Protein AF-0000000075467820 (afdb_homodimer)

Structure (mmCIF, N/CA/C/O backbone):
data_AF-0000000075467820-model_v1
#
loop_
_entity.id
_entity.type
_entity.pdbx_description
1 polymer 'Uncharacterized protein'
#
loop_
_atom_site.group_PDB
_atom_site.id
_atom_site.type_symbol
_atom_site.label_atom_id
_atom_site.label_alt_id
_atom_site.label_comp_id
_atom_site.label_asym_id
_atom_site.label_entity_id
_atom_site.label_seq_id
_atom_site.pdbx_PDB_ins_code
_atom_site.Cartn_x
_atom_site.Cartn_y
_atom_site.Cartn_z
_atom_site.occupancy
_atom_site.B_iso_or_equiv
_atom_site.auth_seq_id
_atom_site.auth_comp_id
_atom_site.auth_asym_id
_atom_site.auth_atom_id
_atom_site.pdbx_PDB_model_num
ATOM 1 N N . MET A 1 1 ? -10.32 -5.113 -16.578 1 81.62 1 MET A N 1
ATOM 2 C CA . MET A 1 1 ? -9.875 -5.375 -15.211 1 81.62 1 MET A CA 1
ATOM 3 C C . MET A 1 1 ? -8.484 -4.809 -14.977 1 81.62 1 MET A C 1
ATOM 5 O O . MET A 1 1 ? -8.203 -4.262 -13.906 1 81.62 1 MET A O 1
ATOM 9 N N . THR A 1 2 ? -7.703 -4.738 -16.062 1 84.69 2 THR A N 1
ATOM 10 C CA . THR A 1 2 ? -6.34 -4.238 -15.891 1 84.69 2 THR A CA 1
ATOM 11 C C . THR A 1 2 ? -6.348 -2.75 -15.562 1 84.69 2 THR A C 1
ATOM 13 O O . THR A 1 2 ? -5.633 -2.305 -14.656 1 84.69 2 THR A O 1
ATOM 16 N N . SER A 1 3 ? -7.199 -2.049 -16.234 1 86.94 3 SER A N 1
ATOM 17 C CA . SER A 1 3 ? -7.281 -0.616 -15.969 1 86.94 3 SER A CA 1
ATOM 18 C C . SER A 1 3 ? -7.777 -0.347 -14.547 1 86.94 3 SER A C 1
ATOM 20 O O . SER A 1 3 ? -7.285 0.558 -13.875 1 86.94 3 SER A O 1
ATOM 22 N N . ALA A 1 4 ? -8.695 -1.122 -14.109 1 90.12 4 ALA A N 1
ATOM 23 C CA . ALA A 1 4 ? -9.227 -1.001 -12.75 1 90.12 4 ALA A CA 1
ATOM 24 C C . ALA A 1 4 ? -8.141 -1.279 -11.711 1 90.12 4 ALA A C 1
ATOM 26 O O . ALA A 1 4 ? -8.047 -0.578 -10.703 1 90.12 4 ALA A O 1
ATOM 27 N N . PHE A 1 5 ? -7.363 -2.189 -12.047 1 92.94 5 PHE A N 1
ATOM 28 C CA . PHE A 1 5 ? -6.316 -2.559 -11.109 1 92.94 5 PHE A CA 1
ATOM 29 C C . PHE A 1 5 ? -5.234 -1.487 -11.055 1 92.94 5 PHE A C 1
ATOM 31 O O . PHE A 1 5 ? -4.66 -1.229 -9.992 1 92.94 5 PHE A O 1
ATOM 38 N N . VAL A 1 6 ? -4.988 -0.879 -12.156 1 92.69 6 VAL A N 1
ATOM 39 C CA . VAL A 1 6 ? -4 0.194 -12.188 1 92.69 6 VAL A CA 1
ATOM 40 C C . VAL A 1 6 ? -4.469 1.351 -11.305 1 92.69 6 VAL A C 1
ATOM 42 O O . VAL A 1 6 ? -3.684 1.915 -10.539 1 92.69 6 VAL A O 1
ATOM 45 N N . THR A 1 7 ? -5.68 1.666 -11.391 1 94 7 THR A N 1
ATOM 46 C CA . THR A 1 7 ? -6.227 2.73 -10.555 1 94 7 THR A CA 1
ATOM 47 C C . THR A 1 7 ? -6.215 2.322 -9.086 1 94 7 THR A C 1
ATOM 49 O O . THR A 1 7 ? -5.953 3.15 -8.211 1 94 7 THR A O 1
ATOM 52 N N . PHE A 1 8 ? -6.488 1.07 -8.875 1 96.31 8 PHE A N 1
ATOM 53 C CA . PHE A 1 8 ? -6.402 0.507 -7.531 1 96.31 8 PHE A CA 1
ATOM 54 C C . PHE A 1 8 ? -5 0.68 -6.957 1 96.31 8 PHE A C 1
ATOM 56 O O . PHE A 1 8 ? -4.836 1.173 -5.84 1 96.31 8 PHE A O 1
ATOM 63 N N . GLN A 1 9 ? -4.043 0.358 -7.746 1 96.31 9 GLN A N 1
ATOM 64 C CA . GLN A 1 9 ? -2.656 0.43 -7.301 1 96.31 9 GLN A CA 1
ATOM 65 C C . GLN A 1 9 ? -2.254 1.869 -6.988 1 96.31 9 GLN A C 1
ATOM 67 O O . GLN A 1 9 ? -1.544 2.123 -6.012 1 96.31 9 GLN A O 1
ATOM 72 N N . LYS A 1 10 ? -2.66 2.748 -7.801 1 96.44 10 LYS A N 1
ATOM 73 C CA . LYS A 1 10 ? -2.326 4.156 -7.605 1 96.44 10 LYS A CA 1
ATOM 74 C C . LYS A 1 10 ? -2.838 4.66 -6.262 1 96.44 10 LYS A C 1
ATOM 76 O O . LYS A 1 10 ? -2.135 5.387 -5.555 1 96.44 10 LYS A O 1
ATOM 81 N N . LEU A 1 11 ? -4.008 4.234 -5.91 1 98.12 11 LEU A N 1
ATOM 82 C CA . LEU A 1 11 ? -4.625 4.684 -4.664 1 98.12 11 LEU A CA 1
ATOM 83 C C . LEU A 1 11 ? -3.982 4 -3.463 1 98.12 11 LEU A C 1
ATOM 85 O O . LEU A 1 11 ? -3.611 4.664 -2.49 1 98.12 11 LEU A O 1
ATOM 89 N N . PHE A 1 12 ? -3.793 2.736 -3.557 1 97.5 12 PHE A N 1
ATOM 90 C CA . PHE A 1 12 ? -3.428 1.937 -2.393 1 97.5 12 PHE A CA 1
ATOM 91 C C . PHE A 1 12 ? -1.929 2.012 -2.133 1 97.5 12 PHE A C 1
ATOM 93 O O . PHE A 1 12 ? -1.47 1.707 -1.029 1 97.5 12 PHE A O 1
ATOM 100 N N . ASN A 1 13 ? -1.175 2.377 -3.148 1 96.88 13 ASN A N 1
ATOM 101 C CA . ASN A 1 13 ? 0.266 2.525 -2.969 1 96.88 13 ASN A CA 1
ATOM 102 C C . ASN A 1 13 ? 0.675 3.994 -2.902 1 96.88 13 ASN A C 1
ATOM 104 O O . ASN A 1 13 ? 1.855 4.32 -3.031 1 96.88 13 ASN A O 1
ATOM 108 N N . ALA A 1 14 ? -0.218 4.855 -2.74 1 97.44 14 ALA A N 1
ATOM 109 C CA . ALA A 1 14 ? 0.049 6.293 -2.766 1 97.44 14 ALA A CA 1
ATOM 110 C C . ALA A 1 14 ? 0.977 6.699 -1.625 1 97.44 14 ALA A C 1
ATOM 112 O O . ALA A 1 14 ? 0.866 6.18 -0.512 1 97.44 14 ALA A O 1
ATOM 113 N N . GLN A 1 15 ? 1.838 7.617 -1.907 1 96.81 15 GLN A N 1
ATOM 114 C CA . GLN A 1 15 ? 2.707 8.289 -0.947 1 96.81 15 GLN A CA 1
ATOM 115 C C . GLN A 1 15 ? 2.707 9.797 -1.168 1 96.81 15 GLN A C 1
ATOM 117 O O . GLN A 1 15 ? 2.996 10.266 -2.27 1 96.81 15 GLN A O 1
ATOM 122 N N . LEU A 1 16 ? 2.486 10.453 -0.124 1 97.44 16 LEU A N 1
ATOM 123 C CA . LEU A 1 16 ? 2.461 11.906 -0.24 1 97.44 16 LEU A CA 1
ATOM 124 C C . LEU A 1 16 ? 3.857 12.492 -0.062 1 97.44 16 LEU A C 1
ATOM 126 O O . LEU A 1 16 ? 4.688 11.922 0.649 1 97.44 16 LEU A O 1
ATOM 130 N N .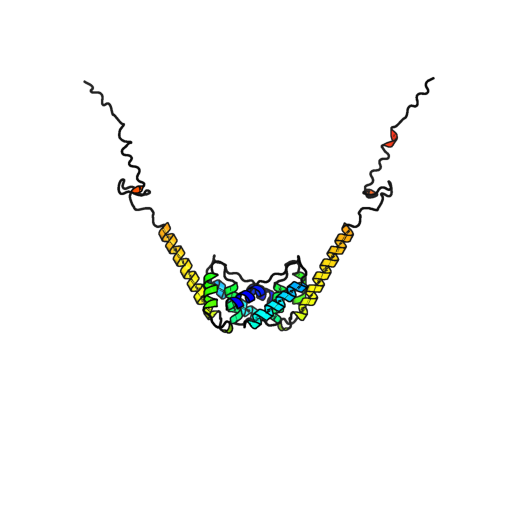 SER A 1 17 ? 4.012 13.609 -0.719 1 95.5 17 SER A N 1
ATOM 131 C CA . SER A 1 17 ? 5.305 14.281 -0.676 1 95.5 17 SER A CA 1
ATOM 132 C C . SER A 1 17 ? 5.246 15.547 0.175 1 95.5 17 SER A C 1
ATOM 134 O O . SER A 1 17 ? 4.262 16.281 0.128 1 95.5 17 SER A O 1
ATOM 136 N N . ASP A 1 18 ? 6.359 15.766 0.867 1 90.69 18 ASP A N 1
ATOM 137 C CA . ASP A 1 18 ? 6.473 16.984 1.673 1 90.69 18 ASP A CA 1
ATOM 138 C C . ASP A 1 18 ? 6.879 18.172 0.813 1 90.69 18 ASP A C 1
ATOM 140 O O . ASP A 1 18 ? 6.836 19.312 1.271 1 90.69 18 ASP A O 1
ATOM 144 N N . SER A 1 19 ? 7.32 17.875 -0.36 1 90.5 19 SER A N 1
ATOM 145 C CA . SER A 1 19 ? 7.891 18.906 -1.219 1 90.5 19 SER A CA 1
ATOM 146 C C . SER A 1 19 ? 6.797 19.75 -1.874 1 90.5 19 SER A C 1
ATOM 148 O O . SER A 1 19 ? 7.078 20.797 -2.455 1 90.5 19 SER A O 1
ATOM 150 N N . SER A 1 20 ? 5.613 19.312 -1.8 1 93 20 SER A N 1
ATOM 151 C CA . SER A 1 20 ? 4.48 20.031 -2.367 1 93 20 SER A CA 1
ATOM 152 C C . SER A 1 20 ? 3.324 20.109 -1.376 1 93 20 SER A C 1
ATOM 154 O O . SER A 1 20 ? 3.318 19.406 -0.362 1 93 20 SER A O 1
ATOM 156 N N . ALA A 1 21 ? 2.414 21.062 -1.67 1 95.5 21 ALA A N 1
ATOM 157 C CA . ALA A 1 21 ? 1.267 21.25 -0.786 1 95.5 21 ALA A CA 1
ATOM 158 C C . ALA A 1 21 ? 0.459 19.953 -0.655 1 95.5 21 ALA A C 1
ATOM 160 O O . ALA A 1 21 ? 0.229 19.25 -1.646 1 95.5 21 ALA A O 1
ATOM 161 N N . LEU A 1 22 ? -0.032 19.656 0.52 1 97.06 22 LEU A N 1
ATOM 162 C CA . LEU A 1 22 ? -0.735 18.422 0.79 1 97.06 22 LEU A CA 1
ATOM 163 C C . LEU A 1 22 ? -2.188 18.5 0.332 1 97.06 22 LEU A C 1
ATOM 165 O O . LEU A 1 22 ? -2.787 17.484 -0.031 1 97.06 22 LEU A O 1
ATOM 169 N N . GLY A 1 23 ? -2.744 19.656 0.318 1 96.62 23 GLY A N 1
ATOM 170 C CA . GLY A 1 23 ? -4.133 19.844 -0.077 1 96.62 23 GLY A CA 1
ATOM 171 C C . GLY A 1 23 ? -4.465 19.188 -1.408 1 96.62 23 GLY A C 1
ATOM 172 O O . GLY A 1 23 ? -5.285 18.266 -1.471 1 96.62 23 GLY A O 1
ATOM 173 N N . PRO A 1 24 ? -3.744 19.625 -2.475 1 97.75 24 PRO A N 1
ATOM 174 C CA . PRO A 1 24 ? -3.982 19.031 -3.793 1 97.75 24 PRO A CA 1
ATOM 175 C C . PRO A 1 24 ? -3.697 17.531 -3.828 1 97.75 24 PRO A C 1
ATOM 177 O O . PRO A 1 24 ? -4.371 16.797 -4.547 1 97.75 24 PRO A O 1
ATOM 180 N N . GLN A 1 25 ? -2.701 17.109 -3.107 1 98.19 25 GLN A N 1
ATOM 181 C CA . GLN A 1 25 ? -2.387 15.688 -3.074 1 98.19 25 GLN A CA 1
ATOM 182 C C . GLN A 1 25 ? -3.518 14.883 -2.432 1 98.19 25 GLN A C 1
ATOM 184 O O . GLN A 1 25 ? -3.861 13.797 -2.9 1 98.19 25 GLN A O 1
ATOM 189 N N . LEU A 1 26 ? -4.113 15.375 -1.399 1 98.38 26 LEU A N 1
ATOM 190 C CA . LEU A 1 26 ? -5.238 14.719 -0.739 1 98.38 26 LEU A CA 1
ATOM 191 C C . LEU A 1 26 ? -6.469 14.711 -1.64 1 98.38 26 LEU A C 1
ATOM 193 O O . LEU A 1 26 ? -7.215 13.734 -1.67 1 98.38 26 LEU A O 1
ATOM 197 N N . ASP A 1 27 ? -6.664 15.75 -2.375 1 98.06 27 ASP A N 1
ATOM 198 C CA . ASP A 1 27 ? -7.762 15.805 -3.334 1 98.06 27 ASP A CA 1
ATOM 199 C C . ASP A 1 27 ? -7.586 14.766 -4.438 1 98.06 27 ASP A C 1
ATOM 201 O O . ASP A 1 27 ? -8.562 14.164 -4.895 1 98.06 27 ASP A O 1
ATOM 205 N N . ALA A 1 28 ? -6.383 14.578 -4.855 1 97.94 28 ALA A N 1
ATOM 206 C CA . ALA A 1 28 ? -6.094 13.562 -5.863 1 97.94 28 ALA A CA 1
ATOM 207 C C . ALA A 1 28 ? -6.461 12.164 -5.359 1 97.94 28 ALA A C 1
ATOM 209 O O . ALA A 1 28 ? -6.98 11.344 -6.117 1 97.94 28 ALA A O 1
ATOM 210 N N . LEU A 1 29 ? -6.203 11.891 -4.086 1 98.31 29 LEU A N 1
ATOM 211 C CA . LEU A 1 29 ? -6.57 10.594 -3.512 1 98.31 29 LEU A CA 1
ATOM 212 C C . LEU A 1 29 ? -8.086 10.414 -3.518 1 98.31 29 LEU A C 1
ATOM 214 O O . LEU A 1 29 ? -8.578 9.312 -3.777 1 98.31 29 LEU A O 1
ATOM 218 N N . THR A 1 30 ? -8.797 11.453 -3.234 1 98.19 30 THR A N 1
ATOM 219 C CA . THR A 1 30 ? -10.25 11.398 -3.279 1 98.19 30 THR A CA 1
ATOM 220 C C . THR A 1 30 ? -10.742 11.086 -4.691 1 98.19 30 THR A C 1
ATOM 222 O O . THR A 1 30 ? -11.633 10.25 -4.871 1 98.19 30 THR A O 1
ATOM 225 N N . GLU A 1 31 ? -10.117 11.727 -5.625 1 98 31 GLU A N 1
ATOM 226 C CA . GLU A 1 31 ? -10.469 11.469 -7.02 1 98 31 GLU A CA 1
ATOM 227 C C . GLU A 1 31 ? -10.156 10.031 -7.41 1 98 31 GLU A C 1
ATOM 229 O O . GLU A 1 31 ? -10.961 9.375 -8.078 1 98 31 GLU A O 1
ATOM 234 N N . GLN A 1 32 ? -9.023 9.562 -7.043 1 97.75 32 GLN A N 1
ATOM 235 C CA . GLN A 1 32 ? -8.648 8.18 -7.328 1 97.75 32 GLN A CA 1
ATOM 236 C C . GLN A 1 32 ? -9.617 7.199 -6.684 1 97.75 32 GLN A C 1
ATOM 238 O O . GLN A 1 32 ? -9.961 6.176 -7.281 1 97.75 32 GLN A O 1
ATOM 243 N N . SER A 1 33 ? -9.961 7.5 -5.48 1 98.19 33 SER A N 1
ATOM 244 C CA . SER A 1 33 ? -10.938 6.656 -4.801 1 98.19 33 SER A CA 1
ATOM 245 C C . SER A 1 33 ? -12.242 6.578 -5.59 1 98.19 33 SER A C 1
ATOM 247 O O . SER A 1 33 ? -12.844 5.504 -5.695 1 98.19 33 SER A O 1
ATOM 249 N N . ASN A 1 34 ? -12.695 7.672 -6.102 1 97.88 34 ASN A N 1
ATOM 250 C CA . ASN A 1 34 ? -13.898 7.695 -6.93 1 97.88 34 ASN A CA 1
ATOM 251 C C . ASN A 1 34 ? -13.734 6.84 -8.18 1 97.88 34 ASN A C 1
ATOM 253 O O . ASN A 1 34 ? -14.664 6.137 -8.586 1 97.88 34 ASN A O 1
ATOM 257 N N . GLN A 1 35 ? -12.602 6.906 -8.789 1 97.12 35 GLN A N 1
ATOM 258 C CA . GLN A 1 35 ? -12.312 6.105 -9.977 1 97.12 35 GLN A CA 1
ATOM 259 C C . GLN A 1 35 ? -12.32 4.613 -9.648 1 97.12 35 GLN A C 1
ATOM 261 O O . GLN A 1 35 ? -12.852 3.807 -10.422 1 97.12 35 GLN A O 1
ATOM 266 N N . VAL A 1 36 ? -11.734 4.289 -8.586 1 96.94 36 VAL A N 1
ATOM 267 C CA . VAL A 1 36 ? -11.695 2.898 -8.148 1 96.94 36 VAL A CA 1
ATOM 268 C C . VAL A 1 36 ? -13.109 2.391 -7.891 1 96.94 36 VAL A C 1
ATOM 270 O O . VAL A 1 36 ? -13.469 1.288 -8.312 1 96.94 36 VAL A O 1
ATOM 273 N N . ASN A 1 37 ? -13.938 3.172 -7.227 1 96.75 37 ASN A N 1
ATOM 274 C CA . ASN A 1 37 ? -15.328 2.818 -6.984 1 96.75 37 ASN A CA 1
ATOM 275 C C . ASN A 1 37 ? -16.094 2.637 -8.289 1 96.75 37 ASN A C 1
ATOM 277 O O . ASN A 1 37 ? -16.875 1.69 -8.43 1 96.75 37 ASN A O 1
ATOM 281 N N . ALA A 1 38 ? -15.812 3.5 -9.18 1 95.31 38 ALA A N 1
ATOM 282 C CA . ALA A 1 38 ? -16.469 3.439 -10.484 1 95.31 38 ALA A CA 1
ATOM 283 C C . ALA A 1 38 ? -16.078 2.17 -11.234 1 95.31 38 ALA A C 1
ATOM 285 O O . ALA A 1 38 ? -16.859 1.672 -12.062 1 95.31 38 ALA A O 1
ATOM 286 N N . ALA A 1 39 ? -14.93 1.662 -10.945 1 92.5 39 ALA A N 1
ATOM 287 C CA . ALA A 1 39 ? -14.422 0.46 -11.602 1 92.5 39 ALA A CA 1
ATOM 288 C C . ALA A 1 39 ? -14.961 -0.8 -10.93 1 92.5 39 ALA A C 1
ATOM 290 O O . ALA A 1 39 ? -14.625 -1.917 -11.336 1 92.5 39 ALA A O 1
ATOM 291 N N . GLY A 1 40 ? -15.688 -0.601 -9.828 1 91.94 40 GLY A N 1
ATOM 292 C CA . GLY A 1 40 ? -16.359 -1.739 -9.219 1 91.94 40 GLY A CA 1
ATOM 293 C C . GLY A 1 40 ? -15.672 -2.219 -7.949 1 91.94 40 GLY A C 1
ATOM 294 O O . GLY A 1 40 ? -16.031 -3.266 -7.406 1 91.94 40 GLY A O 1
ATOM 295 N N . ILE A 1 41 ? -14.641 -1.519 -7.5 1 93.44 41 ILE A N 1
ATOM 296 C CA . ILE A 1 41 ? -13.961 -1.813 -6.242 1 93.44 41 ILE A CA 1
ATOM 297 C C . ILE A 1 41 ? -14.438 -0.852 -5.156 1 93.44 41 ILE A C 1
ATOM 299 O O . ILE A 1 41 ? -14.219 0.358 -5.25 1 93.44 41 ILE A O 1
ATOM 303 N N . GLU A 1 42 ? -15.008 -1.387 -4.188 1 93.5 42 GLU A N 1
ATOM 304 C CA . GLU A 1 42 ? -15.641 -0.523 -3.193 1 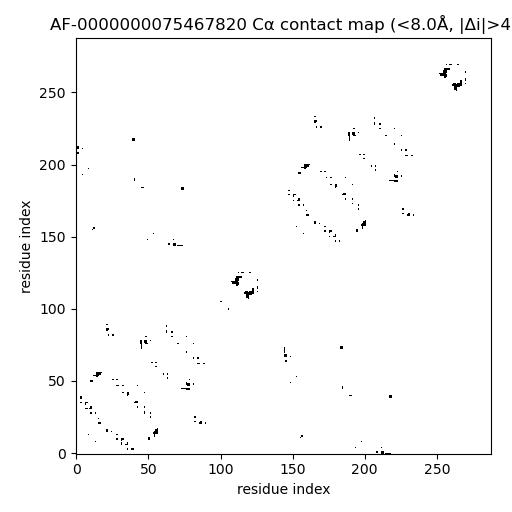93.5 42 GLU A CA 1
ATOM 305 C C . GLU A 1 42 ? -14.602 0.04 -2.221 1 93.5 42 GLU A C 1
ATOM 307 O O . GLU A 1 42 ? -13.938 -0.715 -1.507 1 93.5 42 GLU A O 1
ATOM 312 N N . VAL A 1 43 ? -14.5 1.295 -2.221 1 96.25 43 VAL A N 1
ATOM 313 C CA . VAL A 1 43 ? -13.711 2.029 -1.242 1 96.25 43 VAL A CA 1
ATOM 314 C C . VAL A 1 43 ? -14.625 2.902 -0.385 1 96.25 43 VAL A C 1
ATOM 316 O O . VAL A 1 43 ? -15.047 3.975 -0.815 1 96.25 43 VAL A O 1
ATOM 319 N N . LYS A 1 44 ? -14.883 2.482 0.821 1 96.31 44 LYS A N 1
ATOM 320 C CA . LYS A 1 44 ? -15.727 3.227 1.747 1 96.31 44 LYS A CA 1
ATOM 321 C C . LYS A 1 44 ? -15 4.445 2.307 1 96.31 44 LYS A C 1
ATOM 323 O O . LYS A 1 44 ? -13.766 4.504 2.273 1 96.31 44 LYS A O 1
ATOM 328 N N . PRO A 1 45 ? -15.727 5.344 2.869 1 96.25 45 PRO A N 1
ATOM 329 C CA . PRO A 1 45 ? -15.117 6.566 3.404 1 96.25 45 PRO A CA 1
ATOM 330 C C . PRO A 1 45 ? -14.078 6.281 4.488 1 96.25 45 PRO A C 1
ATOM 332 O O . PRO A 1 45 ? -13.031 6.934 4.527 1 96.25 45 PRO A O 1
ATOM 335 N N . GLN A 1 46 ? -14.344 5.316 5.246 1 95.56 46 GLN A N 1
ATOM 336 C CA . GLN A 1 46 ? -13.406 4.926 6.293 1 95.56 46 GLN A CA 1
ATOM 337 C C . GLN A 1 46 ? -12.078 4.473 5.691 1 95.56 46 GLN A C 1
ATOM 339 O O . GLN A 1 46 ? -11.008 4.875 6.16 1 95.56 46 GLN A O 1
ATOM 344 N N . LEU A 1 47 ? -12.211 3.672 4.703 1 96.75 47 LEU A N 1
ATOM 345 C CA . LEU A 1 47 ? -11.016 3.137 4.062 1 96.75 47 LEU A CA 1
ATOM 346 C C . LEU A 1 47 ? -10.211 4.25 3.404 1 96.75 47 LEU A C 1
ATOM 348 O O . LEU A 1 47 ? -8.984 4.285 3.525 1 96.75 47 LEU A O 1
ATOM 352 N N . LEU A 1 48 ? -10.867 5.125 2.768 1 97.81 48 LEU A N 1
ATOM 353 C CA . LEU A 1 48 ? -10.172 6.242 2.146 1 97.81 48 LEU A CA 1
ATOM 354 C C . LEU A 1 48 ? -9.43 7.066 3.191 1 97.81 48 LEU A C 1
ATOM 356 O O . LEU A 1 48 ? -8.281 7.465 2.975 1 97.81 48 LEU A O 1
ATOM 360 N N . ALA A 1 49 ? -10.07 7.305 4.297 1 96.94 49 ALA A N 1
ATOM 361 C CA . ALA A 1 49 ? -9.438 8.062 5.371 1 96.94 49 ALA A CA 1
ATOM 362 C C . ALA A 1 49 ? -8.172 7.367 5.867 1 96.94 49 ALA A C 1
ATOM 364 O O . ALA A 1 49 ? -7.137 8.008 6.059 1 96.94 49 ALA A O 1
ATOM 365 N N . LEU A 1 50 ? -8.266 6.129 6.031 1 96.75 50 LEU A N 1
ATOM 366 C CA . LEU A 1 50 ? -7.125 5.352 6.5 1 96.75 50 LEU A CA 1
ATOM 367 C C . LEU A 1 50 ? -6.008 5.344 5.461 1 96.75 50 LEU A C 1
ATOM 369 O O . LEU A 1 50 ? -4.828 5.414 5.812 1 96.75 50 LEU A O 1
ATOM 373 N N . LEU A 1 51 ? -6.375 5.246 4.203 1 97.88 51 LEU A N 1
ATOM 374 C CA . LEU A 1 51 ? -5.391 5.293 3.125 1 97.88 51 LEU A CA 1
ATOM 375 C C . LEU A 1 51 ? -4.676 6.641 3.098 1 97.88 51 LEU A C 1
ATOM 377 O O . LEU A 1 51 ? -3.473 6.703 2.84 1 97.88 51 LEU A O 1
ATOM 381 N N . MET A 1 52 ? -5.418 7.695 3.389 1 97.81 52 MET A N 1
ATOM 382 C CA . MET A 1 52 ? -4.82 9.023 3.436 1 97.81 52 MET A CA 1
ATOM 383 C C . MET A 1 52 ? -3.789 9.117 4.555 1 97.81 52 MET A C 1
ATOM 385 O O . MET A 1 52 ? -2.689 9.633 4.352 1 97.81 52 MET A O 1
ATOM 389 N N . ILE A 1 53 ? -4.133 8.594 5.676 1 96.69 53 ILE A N 1
ATOM 390 C CA . ILE A 1 53 ? -3.221 8.609 6.812 1 96.69 53 ILE A CA 1
ATOM 391 C C . ILE A 1 53 ? -2 7.742 6.504 1 96.69 53 ILE A C 1
ATOM 393 O O . ILE A 1 53 ? -0.867 8.133 6.793 1 96.69 53 ILE A O 1
ATOM 397 N N . ASN A 1 54 ? -2.258 6.656 5.902 1 97.12 54 ASN A N 1
ATOM 398 C CA . ASN A 1 54 ? -1.196 5.723 5.539 1 97.12 54 ASN A CA 1
ATOM 399 C C . ASN A 1 54 ? -0.222 6.34 4.543 1 97.12 54 ASN A C 1
ATOM 401 O O . ASN A 1 54 ? 0.961 5.996 4.527 1 97.12 54 ASN A O 1
ATOM 405 N N . ALA A 1 55 ? -0.718 7.207 3.709 1 97.81 55 ALA A N 1
ATOM 406 C CA . ALA A 1 55 ? 0.059 7.789 2.617 1 97.81 55 ALA A CA 1
ATOM 407 C C . ALA A 1 55 ? 0.953 8.922 3.121 1 97.81 55 ALA A C 1
ATOM 409 O O . ALA A 1 55 ? 1.854 9.367 2.412 1 97.81 55 ALA A O 1
ATOM 410 N N . LEU A 1 56 ? 0.731 9.367 4.34 1 97.25 56 LEU A N 1
ATOM 411 C CA . LEU A 1 56 ? 1.518 10.469 4.891 1 97.25 56 LEU A CA 1
ATOM 412 C C . LEU A 1 56 ? 2.98 10.062 5.051 1 97.25 56 LEU A C 1
ATOM 414 O O . LEU A 1 56 ? 3.277 8.914 5.395 1 97.25 56 LEU A O 1
ATOM 418 N N . SER A 1 57 ? 3.828 11.07 4.832 1 95.31 57 SER A N 1
ATOM 419 C CA . SER A 1 57 ? 5.254 10.836 5.035 1 95.31 57 SER A CA 1
ATOM 420 C C . SER A 1 57 ? 5.574 10.641 6.512 1 95.31 57 SER A C 1
ATOM 422 O O . SER A 1 57 ? 4.734 10.898 7.375 1 95.31 57 SER A O 1
ATOM 424 N N . LYS A 1 58 ? 6.766 10.219 6.801 1 94.06 58 LYS A N 1
ATOM 425 C CA . LYS A 1 58 ? 7.219 9.945 8.156 1 94.06 58 LYS A CA 1
ATOM 426 C C . LYS A 1 58 ? 7.176 11.211 9.016 1 94.06 58 LYS A C 1
ATOM 428 O O . LYS A 1 58 ? 6.934 11.141 10.227 1 94.06 58 LYS A O 1
ATOM 433 N N . SER A 1 59 ? 7.395 12.328 8.438 1 92.5 59 SER A N 1
ATOM 434 C CA . SER A 1 59 ? 7.445 13.586 9.18 1 92.5 59 SER A CA 1
ATOM 435 C C . SER A 1 59 ? 6.078 13.945 9.75 1 92.5 59 SER A C 1
ATOM 437 O O . SER A 1 59 ? 5.973 14.789 10.648 1 92.5 59 SER A O 1
ATOM 439 N N . TYR A 1 60 ? 5.066 13.258 9.297 1 94.5 60 TYR A N 1
ATOM 440 C CA . TYR A 1 60 ? 3.715 13.57 9.75 1 94.5 60 TYR A CA 1
ATOM 441 C C . TYR A 1 60 ? 3.178 12.484 10.672 1 94.5 60 TYR A C 1
ATOM 443 O O . TYR A 1 60 ? 1.979 12.438 10.953 1 94.5 60 TYR A O 1
ATOM 451 N N . GLN A 1 61 ? 3.959 11.625 11.133 1 91 61 GLN A N 1
ATOM 452 C CA . GLN A 1 61 ? 3.512 10.484 11.914 1 91 61 GLN A CA 1
ATOM 453 C C . GLN A 1 61 ? 2.922 10.93 13.25 1 91 61 GLN A C 1
ATOM 455 O O . GLN A 1 61 ? 1.993 10.305 13.766 1 91 61 GLN A O 1
ATOM 460 N N . THR A 1 62 ? 3.424 12.016 13.766 1 91.69 62 THR A N 1
ATOM 461 C CA . THR A 1 62 ? 2.908 12.5 15.039 1 91.69 62 THR A CA 1
ATOM 462 C C . THR A 1 62 ? 1.447 12.922 14.906 1 91.69 62 THR A C 1
ATOM 464 O O . THR A 1 62 ? 0.604 12.523 15.711 1 91.69 62 THR A O 1
ATOM 467 N N . ILE A 1 63 ? 1.16 13.695 13.867 1 92.44 63 ILE A N 1
ATOM 468 C CA . ILE A 1 63 ? -0.221 14.125 13.688 1 92.44 63 ILE A CA 1
ATOM 469 C C . ILE A 1 63 ? -1.096 12.93 13.336 1 92.44 63 ILE A C 1
ATOM 471 O O . ILE A 1 63 ? -2.262 12.859 13.727 1 92.44 63 ILE A O 1
ATOM 475 N N . ALA A 1 64 ? -0.583 12.008 12.562 1 93.44 64 ALA A N 1
ATOM 476 C CA . ALA A 1 64 ? -1.317 10.781 12.25 1 93.44 64 ALA A CA 1
ATOM 477 C C . ALA A 1 64 ? -1.713 10.047 13.531 1 93.44 64 ALA A C 1
ATOM 479 O O . ALA A 1 64 ? -2.871 9.656 13.695 1 93.44 64 ALA A O 1
ATOM 480 N N . GLY A 1 65 ? -0.74 9.891 14.398 1 92.69 65 GLY A N 1
ATOM 481 C CA . GLY A 1 65 ? -1.015 9.273 15.688 1 92.69 65 GLY A CA 1
ATOM 482 C C . GLY A 1 65 ? -2.066 10.016 16.484 1 92.69 65 GLY A C 1
ATOM 483 O O . GLY A 1 65 ? -2.955 9.398 17.078 1 92.69 65 GLY A O 1
ATOM 484 N N . THR A 1 66 ? -1.998 11.312 16.484 1 91.94 66 THR A N 1
ATOM 485 C CA . THR A 1 66 ? -2.949 12.141 17.219 1 91.94 66 THR A CA 1
ATOM 486 C C . THR A 1 66 ? -4.359 11.969 16.656 1 91.94 66 THR A C 1
ATOM 488 O O . THR A 1 66 ? -5.32 11.82 17.422 1 91.94 66 THR A O 1
ATOM 491 N N . ILE A 1 67 ? -4.441 11.961 15.367 1 92.12 67 ILE A N 1
ATOM 492 C CA . ILE A 1 67 ? -5.734 11.789 14.711 1 92.12 67 ILE A CA 1
ATOM 493 C C . ILE A 1 67 ? -6.34 10.445 15.109 1 92.12 67 ILE A C 1
ATOM 495 O O . ILE A 1 67 ? -7.52 10.367 15.469 1 92.12 67 ILE A O 1
ATOM 499 N N . LEU A 1 68 ? -5.594 9.445 15.141 1 91.62 68 LEU A N 1
ATOM 500 C CA . LEU A 1 68 ? -6.055 8.094 15.422 1 91.62 68 LEU A CA 1
ATOM 501 C C . LEU A 1 68 ? -6.41 7.93 16.891 1 91.62 68 LEU A C 1
ATOM 503 O O . LEU A 1 68 ? -7.324 7.18 17.234 1 91.62 68 LEU A O 1
ATOM 507 N N . THR A 1 69 ? -5.754 8.625 17.703 1 89.56 69 THR A N 1
ATOM 508 C CA . THR A 1 69 ? -5.984 8.5 19.141 1 89.56 69 THR A CA 1
ATOM 509 C C . THR A 1 69 ? -7.191 9.328 19.578 1 89.56 69 THR A C 1
ATOM 511 O O . THR A 1 69 ? -7.809 9.047 20.609 1 89.56 69 THR A O 1
ATOM 514 N N . THR A 1 70 ? -7.461 10.336 18.891 1 87.06 70 THR A N 1
ATOM 515 C CA . THR A 1 70 ? -8.57 11.219 19.25 1 87.06 70 THR A CA 1
ATOM 516 C C . THR A 1 70 ? -9.898 10.641 18.766 1 87.06 70 THR A C 1
ATOM 518 O O . THR A 1 70 ? -10.961 11.023 19.266 1 87.06 70 THR A O 1
ATOM 521 N N . GLN A 1 71 ? -9.789 9.773 17.828 1 82.06 71 GLN A N 1
ATOM 522 C CA . GLN A 1 71 ? -11.016 9.148 17.328 1 82.06 71 GLN A CA 1
ATOM 523 C C . GLN A 1 71 ? -11.336 7.879 18.109 1 82.06 71 GLN A C 1
ATOM 525 O O . GLN A 1 71 ? -10.469 7.035 18.328 1 82.06 71 GLN A O 1
ATOM 530 N N . THR A 1 72 ? -12.484 7.812 18.578 1 76.5 72 THR A N 1
ATOM 531 C CA . THR A 1 72 ? -12.875 6.703 19.438 1 76.5 72 THR A CA 1
ATOM 532 C C . THR A 1 72 ? -13.43 5.543 18.625 1 76.5 72 THR A C 1
ATOM 534 O O . THR A 1 72 ? -13.406 4.395 19.062 1 76.5 72 THR A O 1
ATOM 537 N N . ASP A 1 73 ? -13.93 5.891 17.484 1 85.31 73 ASP A N 1
ATOM 538 C CA . ASP A 1 73 ? -14.562 4.871 16.656 1 85.31 73 ASP A CA 1
ATOM 539 C C . ASP A 1 73 ? -14.008 4.914 15.227 1 85.31 73 ASP A C 1
ATOM 541 O O . ASP A 1 73 ? -14.258 5.867 14.484 1 85.31 73 ASP A O 1
ATOM 545 N N . VAL A 1 74 ? -13.367 3.85 14.883 1 84.31 74 VAL A N 1
ATOM 546 C CA . VAL A 1 74 ? -12.695 3.775 13.594 1 84.31 74 VAL A CA 1
ATOM 547 C C . VAL A 1 74 ? -13.734 3.811 12.469 1 84.31 74 VAL A C 1
ATOM 549 O O . VAL A 1 74 ? -13.445 4.266 11.359 1 84.31 74 VAL A O 1
ATOM 552 N N . THR A 1 75 ? -14.93 3.383 12.766 1 85.44 75 THR A N 1
ATOM 553 C CA . THR A 1 75 ? -15.969 3.297 11.75 1 85.44 75 THR A CA 1
ATOM 554 C C . THR A 1 75 ? -16.469 4.688 11.367 1 85.44 75 THR A C 1
ATOM 556 O O . THR A 1 75 ? -17.125 4.855 10.336 1 85.44 75 THR A O 1
ATOM 559 N N . LEU A 1 76 ? -16.094 5.691 12.133 1 88.62 76 LEU A N 1
ATOM 560 C CA . LEU A 1 76 ? -16.562 7.051 11.891 1 88.62 76 LEU A CA 1
ATOM 561 C C . LEU A 1 76 ? -15.5 7.887 11.195 1 88.62 76 LEU A C 1
ATOM 563 O O . LEU A 1 76 ? -15.75 9.047 10.844 1 88.62 76 LEU A O 1
ATOM 567 N N . LEU A 1 77 ? -14.406 7.328 10.938 1 92.62 77 LEU A N 1
ATOM 568 C CA . LEU A 1 77 ? -13.312 8.031 10.281 1 92.62 77 LEU A CA 1
ATOM 569 C C . LEU A 1 77 ? -13.648 8.328 8.82 1 92.62 77 LEU A C 1
ATOM 571 O O . LEU A 1 77 ? -14.117 7.445 8.094 1 92.62 77 LEU A O 1
ATOM 575 N N . THR A 1 78 ? -13.516 9.609 8.484 1 95.19 78 THR A N 1
ATOM 576 C CA . THR A 1 78 ? -13.742 10.031 7.105 1 95.19 78 THR A CA 1
ATOM 577 C C . THR A 1 78 ? -12.688 11.047 6.672 1 95.19 78 THR A C 1
ATOM 579 O O . THR A 1 78 ? -12.023 11.656 7.508 1 95.19 78 THR A O 1
ATOM 582 N N . ALA A 1 79 ? -12.602 11.164 5.336 1 96.19 79 ALA A N 1
ATOM 583 C CA . ALA A 1 79 ? -11.68 12.156 4.777 1 96.19 79 ALA A CA 1
ATOM 584 C C . ALA A 1 79 ? -12.016 13.562 5.277 1 96.19 79 ALA A C 1
ATOM 586 O O . ALA A 1 79 ? -11.125 14.367 5.531 1 96.19 79 ALA A O 1
ATOM 587 N N . ALA A 1 80 ? -13.289 13.82 5.422 1 95.38 80 ALA A N 1
ATOM 588 C CA . ALA A 1 80 ? -13.742 15.141 5.852 1 95.38 80 ALA A CA 1
ATOM 589 C C . ALA A 1 80 ? -13.242 15.461 7.258 1 95.38 80 ALA A C 1
ATOM 591 O O . ALA A 1 80 ? -13 16.625 7.586 1 95.38 80 ALA A O 1
ATOM 592 N N . LEU A 1 81 ? -13.016 14.484 8.055 1 93.62 81 LEU A N 1
ATOM 593 C CA . LEU A 1 81 ? -12.562 14.664 9.43 1 93.62 81 LEU A CA 1
ATOM 594 C C . LEU A 1 81 ? -11.047 14.828 9.477 1 93.62 81 LEU A C 1
ATOM 596 O O . LEU A 1 81 ? -10.531 15.586 10.305 1 93.62 81 LEU A O 1
ATOM 600 N N . ILE A 1 82 ? -10.352 14.195 8.641 1 94.31 82 ILE A N 1
ATOM 601 C CA . ILE A 1 82 ? -8.914 14.109 8.852 1 94.31 82 ILE A CA 1
ATOM 602 C C . ILE A 1 82 ? -8.203 15.172 8.016 1 94.31 82 ILE A C 1
ATOM 604 O O . ILE A 1 82 ? -7.164 15.695 8.422 1 94.31 82 ILE A O 1
ATOM 608 N N . LYS A 1 83 ? -8.742 15.562 6.855 1 96.94 83 LYS A N 1
ATOM 609 C CA . LYS A 1 83 ? -8.078 16.484 5.93 1 96.94 83 LYS A CA 1
ATOM 610 C C . LYS A 1 83 ? -7.785 17.812 6.598 1 96.94 83 LYS A C 1
ATOM 612 O O . LYS A 1 83 ? -6.664 18.328 6.523 1 96.94 83 LYS A O 1
ATOM 617 N N . PRO A 1 84 ? -8.758 18.406 7.246 1 96.56 84 PRO A N 1
ATOM 618 C CA . PRO A 1 84 ? -8.477 19.688 7.879 1 96.56 84 PRO A CA 1
ATOM 619 C C . PRO A 1 84 ? -7.348 19.609 8.906 1 96.56 84 PRO A C 1
ATOM 621 O O . PRO A 1 84 ? -6.574 20.562 9.055 1 96.56 84 PRO A O 1
ATOM 624 N N . LYS A 1 85 ? -7.246 18.531 9.633 1 96 85 LYS A N 1
ATOM 625 C CA . LYS A 1 85 ? -6.199 18.375 10.641 1 96 85 LYS A CA 1
ATOM 626 C C . LYS A 1 85 ? -4.82 18.297 9.984 1 96 85 LYS A C 1
ATOM 628 O O . LYS A 1 85 ? -3.852 18.859 10.492 1 96 85 LYS A O 1
ATOM 633 N N . ILE A 1 86 ? -4.777 17.609 8.898 1 96.81 86 ILE A N 1
ATOM 634 C CA . ILE A 1 86 ? -3.523 17.453 8.164 1 96.81 86 ILE A CA 1
ATOM 635 C C . ILE A 1 86 ? -3.09 18.797 7.586 1 96.81 86 ILE A C 1
ATOM 637 O O . ILE A 1 86 ? -1.925 19.188 7.699 1 96.81 86 ILE A O 1
ATOM 641 N N . ILE A 1 87 ? -4.008 19.484 7.027 1 96.69 87 ILE A N 1
ATOM 642 C CA . ILE A 1 87 ? -3.73 20.766 6.402 1 96.69 87 ILE A CA 1
ATOM 643 C C . ILE A 1 87 ? -3.297 21.766 7.469 1 96.69 87 ILE A C 1
ATOM 645 O O . ILE A 1 87 ? -2.375 22.562 7.246 1 96.69 87 ILE A O 1
ATOM 649 N N . GLU A 1 88 ? -3.928 21.75 8.602 1 95.94 88 GLU A N 1
ATOM 650 C CA . GLU A 1 88 ? -3.535 22.625 9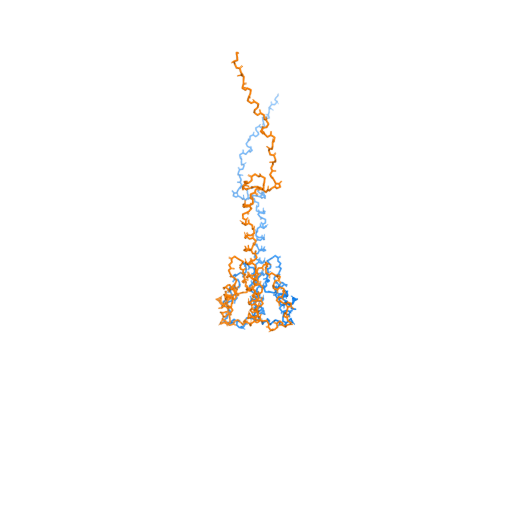.711 1 95.94 88 GLU A CA 1
ATOM 651 C C . GLU A 1 88 ? -2.09 22.359 10.133 1 95.94 88 GLU A C 1
ATOM 653 O O . GLU A 1 88 ? -1.33 23.297 10.375 1 95.94 88 GLU A O 1
ATOM 658 N N . GLU A 1 89 ? -1.773 21.109 10.234 1 95.56 89 GLU A N 1
ATOM 659 C CA . GLU A 1 89 ? -0.402 20.75 10.586 1 95.56 89 GLU A CA 1
ATOM 660 C C . GLU A 1 89 ? 0.584 21.25 9.531 1 95.56 89 GLU A C 1
ATOM 662 O O . GLU A 1 89 ? 1.667 21.734 9.867 1 95.56 89 GLU A O 1
ATOM 667 N N . GLU A 1 90 ? 0.249 21.094 8.289 1 94.81 90 GLU A N 1
ATOM 668 C CA . GLU A 1 90 ? 1.1 21.594 7.219 1 94.81 90 GLU A CA 1
ATOM 669 C C . GLU A 1 90 ? 1.33 23.109 7.355 1 94.81 90 GLU A C 1
ATOM 671 O O . GLU A 1 90 ? 2.459 23.578 7.223 1 94.81 90 GLU A O 1
ATOM 676 N N . GLN A 1 91 ? 0.298 23.828 7.656 1 94.06 91 GLN A N 1
ATOM 677 C CA . GLN A 1 91 ? 0.38 25.266 7.824 1 94.06 91 GLN A CA 1
ATOM 678 C C . GLN A 1 91 ? 1.264 25.641 9.016 1 94.06 91 GLN A C 1
ATOM 680 O O . GLN A 1 91 ? 2.051 26.578 8.938 1 94.06 91 GLN A O 1
ATOM 685 N N . ARG A 1 92 ? 1.109 24.906 10.039 1 93.06 92 ARG A N 1
ATOM 686 C CA . ARG A 1 92 ? 1.932 25.125 11.227 1 93.06 92 ARG A CA 1
ATOM 687 C C . ARG A 1 92 ? 3.41 24.922 10.914 1 93.06 92 ARG A C 1
ATOM 689 O O . ARG A 1 92 ? 4.25 25.734 11.328 1 93.06 92 ARG A O 1
ATOM 696 N N . ARG A 1 93 ? 3.691 23.922 10.203 1 91.25 93 ARG A N 1
ATOM 697 C CA . ARG A 1 93 ? 5.07 23.609 9.852 1 91.25 93 ARG A CA 1
ATOM 698 C C . ARG A 1 93 ? 5.66 24.688 8.953 1 91.25 93 ARG A C 1
ATOM 700 O O . ARG A 1 93 ? 6.824 25.062 9.102 1 91.25 93 ARG A O 1
ATOM 707 N N . VAL A 1 94 ? 4.941 25.156 8.023 1 88.5 94 VAL A N 1
ATOM 708 C CA . VAL A 1 94 ? 5.387 26.203 7.113 1 88.5 94 VAL A CA 1
ATOM 709 C C . VAL A 1 94 ? 5.617 27.5 7.891 1 88.5 94 VAL A C 1
ATOM 711 O O . VAL A 1 94 ? 6.609 28.188 7.672 1 88.5 94 VAL A O 1
ATOM 714 N N . ALA A 1 95 ? 4.73 27.766 8.797 1 88.88 95 ALA A N 1
ATOM 715 C CA . ALA A 1 95 ? 4.855 28.953 9.633 1 88.88 95 ALA A CA 1
ATOM 716 C C . ALA A 1 95 ? 6.113 28.891 10.492 1 88.88 95 ALA A C 1
ATOM 718 O O . ALA A 1 95 ? 6.816 29.891 10.648 1 88.88 95 ALA A O 1
ATOM 719 N N . ASN A 1 96 ? 6.375 27.766 11.023 1 86.19 96 ASN A N 1
ATOM 720 C CA . ASN A 1 96 ? 7.555 27.578 11.867 1 86.19 96 ASN A CA 1
ATOM 721 C C . ASN A 1 96 ? 8.844 27.719 11.062 1 86.19 96 ASN A C 1
ATOM 723 O O . ASN A 1 96 ? 9.812 28.312 11.539 1 86.19 96 ASN A O 1
ATOM 727 N N . ARG A 1 97 ? 8.828 27.188 9.914 1 81.56 97 ARG A N 1
ATOM 728 C CA . ARG A 1 97 ? 10 27.312 9.047 1 81.56 97 ARG A CA 1
ATOM 729 C C . ARG A 1 97 ? 10.25 28.766 8.672 1 81.56 97 ARG A C 1
ATOM 731 O O . ARG A 1 97 ? 11.398 29.219 8.625 1 81.56 97 ARG A O 1
ATOM 738 N N . THR A 1 98 ? 9.219 29.469 8.438 1 80 98 THR A N 1
ATOM 739 C CA . THR A 1 98 ? 9.312 30.875 8.078 1 80 98 THR A CA 1
ATOM 740 C C . THR A 1 98 ? 9.836 31.703 9.25 1 80 98 THR A C 1
ATOM 742 O O . THR A 1 98 ? 10.656 32.594 9.07 1 80 98 THR A O 1
ATOM 745 N N . GLN A 1 99 ? 9.414 31.391 10.367 1 78.25 99 GLN A N 1
ATOM 746 C CA . GLN A 1 99 ? 9.859 32.094 11.562 1 78.25 99 GLN A CA 1
ATOM 747 C C . GLN A 1 99 ? 11.344 31.828 11.828 1 78.25 99 GLN A C 1
ATOM 749 O O . GLN A 1 99 ? 12.094 32.75 12.141 1 78.25 99 GLN A O 1
ATOM 754 N N . ILE A 1 100 ? 11.703 30.625 11.625 1 73 100 ILE A N 1
ATOM 755 C CA . ILE A 1 100 ? 13.102 30.266 11.836 1 73 100 ILE A CA 1
ATOM 756 C C . ILE A 1 100 ? 13.977 30.969 10.805 1 73 100 ILE A C 1
ATOM 758 O O . ILE A 1 100 ? 15.039 31.5 11.133 1 73 100 ILE A O 1
ATOM 762 N N . ALA A 1 101 ? 13.516 30.953 9.641 1 70.5 101 ALA A N 1
ATOM 763 C CA . ALA A 1 101 ? 14.234 31.641 8.57 1 70.5 101 ALA A CA 1
ATOM 764 C C . ALA A 1 101 ? 14.344 33.125 8.867 1 70.5 101 ALA A C 1
ATOM 766 O O . ALA A 1 101 ? 15.391 33.75 8.609 1 70.5 101 ALA A O 1
ATOM 767 N N . HIS A 1 102 ? 13.352 33.688 9.391 1 70.75 102 HIS A N 1
ATOM 768 C CA . HIS A 1 102 ? 13.344 35.094 9.758 1 70.75 102 HIS A CA 1
ATOM 769 C C . HIS A 1 102 ? 14.312 35.375 10.898 1 70.75 102 HIS A C 1
ATOM 771 O O . HIS A 1 102 ? 15.023 36.375 10.883 1 70.75 102 HIS A O 1
ATOM 777 N N . ILE A 1 103 ? 14.375 34.469 11.711 1 68.19 103 ILE A N 1
ATOM 778 C CA . ILE A 1 103 ? 15.266 34.625 12.859 1 68.19 103 ILE A CA 1
ATOM 779 C C . ILE A 1 103 ? 16.719 34.469 12.406 1 68.19 103 ILE A C 1
ATOM 781 O O . ILE A 1 103 ? 17.594 35.219 12.852 1 68.19 103 ILE A O 1
ATOM 785 N N . LEU A 1 104 ? 16.828 33.5 11.469 1 64.06 104 LEU A N 1
ATOM 786 C CA . LEU A 1 104 ? 18.188 33.25 10.984 1 64.06 104 LEU A CA 1
ATOM 787 C C . LEU A 1 104 ? 18.641 34.375 10.062 1 64.06 104 LEU A C 1
ATOM 789 O O . LEU A 1 104 ? 19.828 34.688 9.992 1 64.06 104 LEU A O 1
ATOM 793 N N . LYS A 1 105 ? 17.891 34.812 9.25 1 57 105 LYS A N 1
ATOM 794 C CA . LYS A 1 105 ? 18.234 35.938 8.352 1 57 105 LYS A CA 1
ATOM 795 C C . LYS A 1 105 ? 18.297 37.25 9.109 1 57 105 LYS A C 1
ATOM 797 O O . LYS A 1 105 ? 18.75 38.25 8.562 1 57 105 LYS A O 1
ATOM 802 N N . ALA A 1 106 ? 17.547 37.188 10.188 1 55.44 106 ALA A N 1
ATOM 803 C CA . ALA A 1 106 ? 17.672 38.438 10.938 1 55.44 106 ALA A CA 1
ATOM 804 C C . ALA A 1 106 ? 19.125 38.875 11.031 1 55.44 106 ALA A C 1
ATOM 806 O O . ALA A 1 106 ? 20.016 38.062 11.281 1 55.44 106 ALA A O 1
ATOM 807 N N . PRO A 1 107 ? 19.406 39.844 10.281 1 47.5 107 PRO A N 1
ATOM 808 C CA . PRO A 1 107 ? 20.75 40.375 10.188 1 47.5 107 PRO A CA 1
ATOM 809 C C . PRO A 1 107 ? 21.531 40.25 11.492 1 47.5 107 PRO A C 1
ATOM 811 O O . PRO A 1 107 ? 21.062 40.656 12.555 1 47.5 107 PRO A O 1
ATOM 814 N N . LEU A 1 108 ? 22.156 39.156 11.727 1 48.03 108 LEU A N 1
ATOM 815 C CA . LEU A 1 108 ? 23.328 39.375 12.578 1 48.03 108 LEU A CA 1
ATOM 816 C C . LEU A 1 108 ? 23.844 40.812 12.398 1 48.03 108 LEU A C 1
ATOM 818 O O . LEU A 1 108 ? 24.953 41.125 12.82 1 48.03 108 LEU A O 1
ATOM 822 N N . LEU A 1 109 ? 23.266 41.5 11.438 1 48.44 109 LEU A N 1
ATOM 823 C CA . LEU A 1 109 ? 23.797 42.75 10.898 1 48.44 109 LEU A CA 1
ATOM 824 C C . LEU A 1 109 ? 24.078 43.75 12.023 1 48.44 109 LEU A C 1
ATOM 826 O O . LEU A 1 109 ? 25.156 44.312 12.086 1 48.44 109 LEU A O 1
ATOM 830 N N . ASP A 1 110 ? 22.875 44.531 12.352 1 50.62 110 ASP A N 1
ATOM 831 C CA . ASP A 1 110 ? 22.938 45.969 12.633 1 50.62 110 ASP A CA 1
ATOM 832 C C . ASP A 1 110 ? 23.484 46.219 14.031 1 50.62 110 ASP A C 1
ATOM 834 O O . ASP A 1 110 ? 23.328 47.344 14.562 1 50.62 110 ASP A O 1
ATOM 838 N N . LYS A 1 111 ? 23.781 45.25 14.695 1 56.12 111 LYS A N 1
ATOM 839 C CA . LYS A 1 111 ? 24.391 45.656 15.953 1 56.12 111 LYS A CA 1
ATOM 840 C C . LYS A 1 111 ? 25.859 46.031 15.758 1 56.12 111 LYS A C 1
ATOM 842 O O . LYS A 1 111 ? 26.641 45.281 15.211 1 56.12 111 LYS A O 1
ATOM 847 N N . LYS A 1 112 ? 26 47.219 15.477 1 58.44 112 LYS A N 1
ATOM 848 C CA . LYS A 1 112 ? 27.328 47.812 15.461 1 58.44 112 LYS A CA 1
ATOM 849 C C . LYS A 1 112 ? 28.125 47.406 16.703 1 58.44 112 LYS A C 1
ATOM 851 O O . LYS A 1 112 ? 27.547 47.25 17.781 1 58.44 112 LYS A O 1
ATOM 856 N N . CYS A 1 113 ? 29.219 46.969 16.531 1 60.44 113 CYS A N 1
ATOM 857 C CA . CYS A 1 113 ? 30.094 46.906 17.703 1 60.44 113 CYS A CA 1
ATOM 858 C C . CYS A 1 113 ? 30.016 48.156 18.531 1 60.44 113 CYS A C 1
ATOM 860 O O . CYS A 1 113 ? 30.203 49.281 18 1 60.44 113 CYS A O 1
ATOM 862 N N . GLU A 1 114 ? 29.578 48.188 19.625 1 72.88 114 GLU A N 1
ATOM 863 C CA . GLU A 1 114 ? 29.453 49.406 20.438 1 72.88 114 GLU A CA 1
ATOM 864 C C . GLU A 1 114 ? 30.797 50.125 20.562 1 72.88 114 GLU A C 1
ATOM 866 O O . GLU A 1 114 ? 30.828 51.344 20.766 1 72.88 114 GLU A O 1
ATOM 871 N N . LYS A 1 115 ? 31.922 49.375 20.281 1 73.25 115 LYS A N 1
ATOM 872 C CA . LYS A 1 115 ? 33.25 49.938 20.406 1 73.25 115 LYS A CA 1
ATOM 873 C C . LYS A 1 115 ? 33.719 50.531 19.094 1 73.25 115 LYS A C 1
ATOM 875 O O . LYS A 1 115 ? 34.281 51.656 19.062 1 73.25 115 LYS A O 1
ATOM 880 N N . CYS A 1 116 ? 33.5 49.781 18.031 1 67.38 116 CYS A N 1
ATOM 881 C CA . CYS A 1 116 ? 34.094 50.281 16.781 1 67.38 116 CYS A CA 1
ATOM 882 C C . CYS A 1 116 ? 33 50.75 15.812 1 67.38 116 CYS A C 1
ATOM 884 O O . CYS A 1 116 ? 33.312 51.312 14.766 1 67.38 116 CYS A O 1
ATOM 886 N N . GLY A 1 117 ? 31.859 50.562 16.094 1 72 117 GLY A N 1
ATOM 887 C CA . GLY A 1 117 ? 30.719 51.062 15.328 1 72 117 GLY A CA 1
ATOM 888 C C . GLY A 1 117 ? 30.469 50.25 14.062 1 72 117 GLY A C 1
ATOM 889 O O . GLY A 1 117 ? 29.594 50.594 13.273 1 72 117 GLY A O 1
ATOM 890 N N . TYR A 1 118 ? 31.328 49.344 13.812 1 65.5 118 TYR A N 1
ATOM 891 C CA . TYR A 1 118 ? 31.234 48.625 12.555 1 65.5 118 TYR A CA 1
ATOM 892 C C . TYR A 1 118 ? 30.25 47.438 12.672 1 65.5 118 TYR A C 1
ATOM 894 O O . TYR A 1 118 ? 30.016 46.938 13.766 1 65.5 118 TYR A O 1
ATOM 902 N N . LYS A 1 119 ? 29.781 47.125 11.562 1 68.31 119 LYS A N 1
ATOM 903 C CA . LYS A 1 119 ? 28.828 46.062 11.344 1 68.31 119 LYS A CA 1
ATOM 904 C C . LYS A 1 119 ? 29.531 44.75 10.93 1 68.31 119 LYS A C 1
ATOM 906 O O . LYS A 1 119 ? 30.719 44.781 10.602 1 68.31 119 LYS A O 1
ATOM 911 N N . ASN A 1 120 ? 29.281 43.531 11.555 1 65.38 120 ASN A N 1
ATOM 912 C CA . ASN A 1 120 ? 29.75 42.219 11.125 1 65.38 120 ASN A CA 1
ATOM 913 C C . ASN A 1 120 ? 30.406 41.469 12.281 1 65.38 120 ASN A C 1
ATOM 915 O O . ASN A 1 120 ? 31.047 40.438 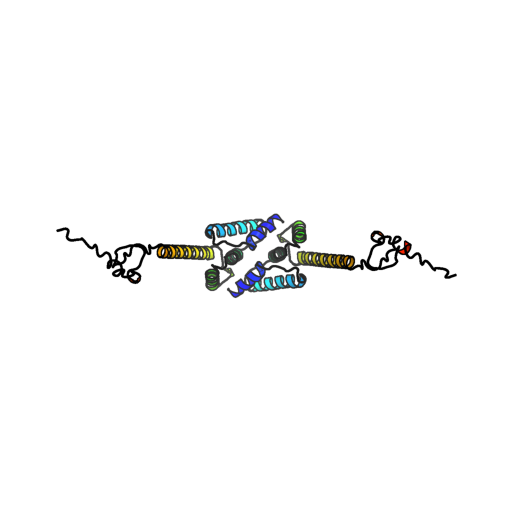12.062 1 65.38 120 ASN A O 1
ATOM 919 N N . HIS A 1 121 ? 30.656 42.25 13.43 1 63.25 121 HIS A N 1
ATOM 920 C CA . HIS A 1 121 ? 31.078 41.562 14.641 1 63.25 121 HIS A CA 1
ATOM 921 C C . HIS A 1 121 ? 30.281 42.031 15.852 1 63.25 121 HIS A C 1
ATOM 923 O O . HIS A 1 121 ? 29.703 43.094 15.836 1 63.25 121 HIS A O 1
ATOM 929 N N . THR A 1 122 ? 30.203 41.156 16.828 1 68.38 122 THR A N 1
ATOM 930 C CA . THR A 1 122 ? 29.531 41.531 18.078 1 68.38 122 THR A CA 1
ATOM 931 C C . THR A 1 122 ? 30.484 42.312 18.984 1 68.38 122 THR A C 1
ATOM 933 O O . THR A 1 122 ? 31.703 42.281 18.812 1 68.38 122 THR A O 1
ATOM 936 N N . THR A 1 123 ? 29.984 43.219 19.953 1 70.69 123 THR A N 1
ATOM 937 C CA . THR A 1 123 ? 30.781 43.969 20.922 1 70.69 123 THR A CA 1
ATOM 938 C C . THR A 1 123 ? 31.719 43.031 21.672 1 70.69 123 THR A C 1
ATOM 940 O O . THR A 1 123 ? 32.844 43.406 21.984 1 70.69 123 THR A O 1
ATOM 943 N N . GLU A 1 124 ? 31.344 41.75 21.938 1 74.12 124 GLU A N 1
ATOM 944 C CA . GLU A 1 124 ? 32.125 40.781 22.672 1 74.12 124 GLU A CA 1
ATOM 945 C C . GLU A 1 124 ? 33.25 40.219 21.797 1 74.12 124 GLU A C 1
ATOM 947 O O . GLU A 1 124 ? 34.281 39.781 22.312 1 74.12 124 GLU A O 1
ATOM 952 N N . GLN A 1 125 ? 33.094 40.375 20.641 1 66.25 125 GLN A N 1
ATOM 953 C CA . GLN A 1 125 ? 34.062 39.844 19.719 1 66.25 125 GLN A CA 1
ATOM 954 C C . GLN A 1 125 ? 35 40.906 19.172 1 66.25 125 GLN A C 1
ATOM 956 O O . GLN A 1 125 ? 3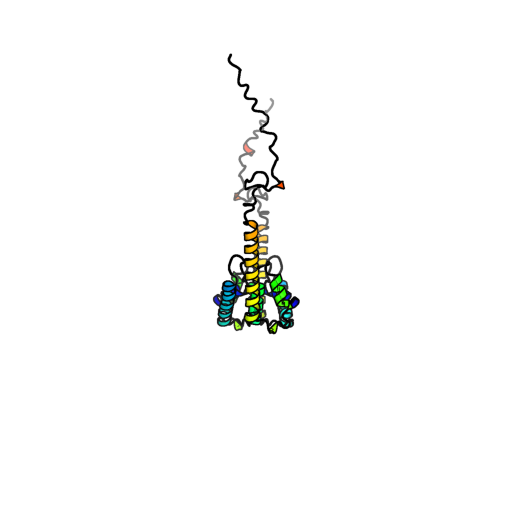5.875 40.625 18.344 1 66.25 125 GLN A O 1
ATOM 961 N N . HIS A 1 126 ? 34.719 42.188 19.5 1 61.66 126 HIS A N 1
ATOM 962 C CA . HIS A 1 126 ? 35.562 43.281 19.109 1 61.66 126 HIS A CA 1
ATOM 963 C C . HIS A 1 126 ? 37 43.125 19.656 1 61.66 126 HIS A C 1
ATOM 965 O O . HIS A 1 126 ? 37.188 42.938 20.859 1 61.66 126 HIS A O 1
ATOM 971 N N . TRP A 1 127 ? 37.969 42.812 18.859 1 58.97 127 TRP A N 1
ATOM 972 C CA . TRP A 1 127 ? 39.344 42.75 19.281 1 58.97 127 TRP A CA 1
ATOM 973 C C . TRP A 1 127 ? 39.875 44.156 19.578 1 58.97 127 TRP A C 1
ATOM 975 O O . TRP A 1 127 ? 39.594 45.125 18.844 1 58.97 127 TRP A O 1
ATOM 985 N N . ASP A 1 128 ? 40.062 44.719 20.734 1 53.88 128 ASP A N 1
ATOM 986 C CA . ASP A 1 128 ? 40.75 45.969 21.109 1 53.88 128 ASP A CA 1
ATOM 987 C C . ASP A 1 128 ? 42.031 46.156 20.312 1 53.88 128 ASP A C 1
ATOM 989 O O . ASP A 1 128 ? 42.938 45.344 20.391 1 53.88 128 ASP A O 1
ATOM 993 N N . THR A 1 129 ? 41.938 46.531 19.109 1 44.53 129 THR A N 1
ATOM 994 C CA . THR A 1 129 ? 43.188 46.875 18.422 1 44.53 129 THR A CA 1
ATOM 995 C C . THR A 1 129 ? 43.781 48.156 19.031 1 44.53 129 THR A C 1
ATOM 997 O O . THR A 1 129 ? 44.25 49.031 18.297 1 44.53 129 THR A O 1
ATOM 1000 N N . LYS A 1 130 ? 43.688 48.594 20.234 1 42.75 130 LYS A N 1
ATOM 1001 C CA . LYS A 1 130 ? 44.625 49.656 20.641 1 42.75 130 LYS A CA 1
ATOM 1002 C C . LYS A 1 130 ? 46.031 49.312 20.156 1 42.75 130 LYS A C 1
ATOM 1004 O O . LYS A 1 130 ? 46.969 50.125 20.328 1 42.75 130 LYS A O 1
ATOM 1009 N N . LEU A 1 131 ? 46.406 48.062 20 1 38.53 131 LEU A N 1
ATOM 1010 C CA . LEU A 1 131 ? 47.875 48 19.953 1 38.53 131 LEU A CA 1
ATOM 1011 C C . LEU A 1 131 ? 48.406 48.594 18.656 1 38.53 131 LEU A C 1
ATOM 1013 O O . LEU A 1 131 ? 49.625 48.812 18.516 1 38.53 131 LEU A O 1
ATOM 1017 N N . ALA A 1 132 ? 47.656 48.625 17.578 1 37.44 132 ALA A N 1
ATOM 1018 C CA . ALA A 1 132 ? 48.5 48.812 16.406 1 37.44 132 ALA A CA 1
ATOM 1019 C C . ALA A 1 132 ? 48.969 50.25 16.281 1 37.44 132 ALA A C 1
ATOM 1021 O O . ALA A 1 132 ? 49.812 50.562 15.461 1 37.44 132 ALA A O 1
ATOM 1022 N N . ASN A 1 133 ? 48.188 51.25 16.703 1 38.09 133 ASN A N 1
ATOM 1023 C CA . ASN A 1 133 ? 48.688 52.562 16.281 1 38.09 133 ASN A CA 1
ATOM 1024 C C . ASN A 1 133 ? 49.969 52.938 17.047 1 38.09 133 ASN A C 1
ATOM 1026 O O . ASN A 1 133 ? 50.312 54.125 17.125 1 38.09 133 ASN A O 1
ATOM 1030 N N . SER A 1 134 ? 50.594 52.125 17.812 1 33.69 134 SER A N 1
ATOM 1031 C CA . SER A 1 134 ? 51.75 52.719 18.469 1 33.69 134 SER A CA 1
ATOM 1032 C C . SER A 1 134 ? 52.812 53.188 17.453 1 33.69 134 SER A C 1
ATOM 1034 O O . SER A 1 134 ? 53.594 54.062 17.734 1 33.69 134 SER A O 1
ATOM 1036 N N . GLY A 1 135 ? 53.156 52.469 16.406 1 34.03 135 GLY A N 1
ATOM 1037 C CA . GLY A 1 135 ? 54.562 52.594 16.016 1 34.03 135 GLY A CA 1
ATOM 1038 C C . GLY A 1 135 ? 54.844 53.844 15.18 1 34.03 135 GLY A C 1
ATOM 1039 O O . GLY A 1 135 ? 55.938 54.031 14.703 1 34.03 135 GLY A O 1
ATOM 1040 N N . SER A 1 136 ? 53.969 54.5 14.453 1 36.44 136 SER A N 1
ATOM 1041 C CA . SER A 1 136 ? 54.625 55.25 13.398 1 36.44 136 SER A CA 1
ATOM 1042 C C . SER A 1 136 ? 55.281 56.5 13.969 1 36.44 136 SER A C 1
ATOM 1044 O O . SER A 1 136 ? 54.625 57.438 14.398 1 36.44 136 SER A O 1
ATOM 1046 N N . SER A 1 137 ? 56.469 56.438 14.656 1 35.38 137 SER A N 1
ATOM 1047 C CA . SER A 1 137 ? 57.438 57.438 15.094 1 35.38 137 SER A CA 1
ATOM 1048 C C . SER A 1 137 ? 57.875 58.312 13.938 1 35.38 137 SER A C 1
ATOM 1050 O O . SER A 1 137 ? 58.562 57.812 13.023 1 35.38 137 SER A O 1
ATOM 1052 N N . SER A 1 138 ? 57.062 59.094 13.242 1 35.94 138 SER A N 1
ATOM 1053 C CA . SER A 1 138 ? 57.562 60.031 12.227 1 35.94 138 SER A CA 1
ATOM 1054 C C . SER A 1 138 ? 58.594 60.969 12.812 1 35.94 138 SER A C 1
ATOM 1056 O O . SER A 1 138 ? 58.344 61.625 13.812 1 35.94 138 SER A O 1
ATOM 1058 N N . GLY A 1 139 ? 59.938 60.594 12.789 1 31.62 139 GLY A N 1
ATOM 1059 C CA . GLY A 1 139 ? 61.156 61.312 13.016 1 31.62 139 GLY A CA 1
ATOM 1060 C C . GLY A 1 139 ? 61.219 62.625 12.234 1 31.62 139 GLY A C 1
ATOM 1061 O O . GLY A 1 139 ? 61.406 62.625 11.008 1 31.62 139 GLY A O 1
ATOM 1062 N N . ASN A 1 140 ? 60.375 63.594 12.352 1 32.81 140 ASN A N 1
ATOM 1063 C CA . ASN A 1 140 ? 60.531 64.938 11.727 1 32.81 140 ASN A CA 1
ATOM 1064 C C . ASN A 1 140 ? 61.844 65.562 12.148 1 32.81 140 ASN A C 1
ATOM 1066 O O . ASN A 1 140 ? 62.094 65.812 13.336 1 32.81 140 ASN A O 1
ATOM 1070 N N . GLY A 1 141 ? 63.031 65.312 11.414 1 32.09 141 GLY A N 1
ATOM 1071 C CA . GLY A 1 141 ? 64.312 65.938 11.43 1 32.09 141 GLY A CA 1
ATOM 1072 C C . GLY A 1 141 ? 64.25 67.438 11.406 1 32.09 141 GLY A C 1
ATOM 1073 O O . GLY A 1 141 ? 63.375 68.062 10.734 1 32.09 141 GLY A O 1
ATOM 1074 N N . ASN A 1 142 ? 64.688 68.25 12.477 1 31.64 142 ASN A N 1
ATOM 1075 C CA . ASN A 1 142 ? 64.875 69.625 12.867 1 31.64 142 ASN A CA 1
ATOM 1076 C C . ASN A 1 142 ? 65.812 70.312 11.891 1 31.64 142 ASN A C 1
ATOM 1078 O O . ASN A 1 142 ? 67 70.062 11.844 1 31.64 142 ASN A O 1
ATOM 1082 N N . ASN A 1 143 ? 65.562 70.438 10.578 1 28.88 143 ASN A N 1
ATOM 1083 C CA . ASN A 1 143 ? 66.5 71.188 9.766 1 28.88 143 ASN A CA 1
ATOM 1084 C C . ASN A 1 143 ? 66.625 72.625 10.242 1 28.88 143 ASN A C 1
ATOM 1086 O O . ASN A 1 143 ? 65.625 73.375 10.234 1 28.88 143 ASN A O 1
ATOM 1090 N N . THR A 1 144 ? 67.5 72.812 11.234 1 25.52 144 THR A N 1
ATOM 1091 C CA . THR A 1 144 ? 68.25 74.062 11.258 1 25.52 144 THR A CA 1
ATOM 1092 C C . THR A 1 144 ? 69.125 74.188 10.016 1 25.52 144 THR A C 1
ATOM 1094 O O . THR A 1 144 ? 69.75 73.25 9.602 1 25.52 144 THR A O 1
ATOM 1097 N N . MET B 1 1 ? -7.578 2.496 18.484 1 81.81 1 MET B N 1
ATOM 1098 C CA . MET B 1 1 ? -7.535 2.812 17.062 1 81.81 1 MET B CA 1
ATOM 1099 C C . MET B 1 1 ? -6.117 2.666 16.516 1 81.81 1 MET B C 1
ATOM 1101 O O . MET B 1 1 ? -5.922 2.182 15.398 1 81.81 1 MET B O 1
ATOM 1105 N N . THR B 1 2 ? -5.129 2.865 17.406 1 84.62 2 THR B N 1
ATOM 1106 C CA . THR B 1 2 ? -3.752 2.779 16.938 1 84.62 2 THR B CA 1
ATOM 1107 C C . THR B 1 2 ? -3.395 1.341 16.578 1 84.62 2 THR B C 1
ATOM 1109 O O . THR B 1 2 ? -2.789 1.094 15.531 1 84.62 2 THR B O 1
ATOM 1112 N N . SER B 1 3 ? -3.838 0.445 17.391 1 86.81 3 SER B N 1
ATOM 1113 C CA . SER B 1 3 ? -3.549 -0.956 17.094 1 86.81 3 SER B CA 1
ATOM 1114 C C . SER B 1 3 ? -4.238 -1.411 15.82 1 86.81 3 SER B C 1
ATOM 1116 O O . SER B 1 3 ? -3.66 -2.156 15.031 1 86.81 3 SER B O 1
ATOM 1118 N N . ALA B 1 4 ? -5.414 -0.954 15.617 1 90.19 4 ALA B N 1
ATOM 1119 C CA . ALA B 1 4 ? -6.16 -1.274 14.406 1 90.19 4 ALA B CA 1
ATOM 1120 C C . ALA B 1 4 ? -5.453 -0.729 13.164 1 90.19 4 ALA B C 1
ATOM 1122 O O . ALA B 1 4 ? -5.379 -1.404 12.141 1 90.19 4 ALA B O 1
ATOM 1123 N N . PHE B 1 5 ? -4.918 0.392 13.359 1 93.06 5 PHE B N 1
ATOM 1124 C CA . PHE B 1 5 ? -4.254 1.016 12.219 1 93.06 5 PHE B CA 1
ATOM 1125 C C . PHE B 1 5 ? -2.943 0.303 11.906 1 93.06 5 PHE B C 1
ATOM 1127 O O . PHE B 1 5 ? -2.561 0.185 10.734 1 93.06 5 PHE B O 1
ATOM 1134 N N . VAL B 1 6 ? -2.311 -0.179 12.914 1 92.69 6 VAL B N 1
ATOM 1135 C CA . VAL B 1 6 ? -1.07 -0.917 12.695 1 92.69 6 VAL B CA 1
ATOM 1136 C C . VAL B 1 6 ? -1.359 -2.189 11.906 1 92.69 6 VAL B C 1
ATOM 1138 O O . VAL B 1 6 ? -0.624 -2.529 10.977 1 92.69 6 VAL B O 1
ATOM 1141 N N . THR B 1 7 ? -2.385 -2.844 12.242 1 94.12 7 THR B N 1
ATOM 1142 C CA . THR B 1 7 ? -2.764 -4.047 11.508 1 94.12 7 THR B CA 1
ATOM 1143 C C . THR B 1 7 ? -3.186 -3.707 10.086 1 94.12 7 THR B C 1
ATOM 1145 O O . THR B 1 7 ? -2.887 -4.449 9.148 1 94.12 7 THR B O 1
ATOM 1148 N N . PHE B 1 8 ? -3.855 -2.59 9.969 1 96.31 8 PHE B N 1
ATOM 1149 C CA . PHE B 1 8 ? -4.227 -2.07 8.656 1 96.31 8 PHE B CA 1
ATOM 1150 C C . PHE B 1 8 ? -2.99 -1.848 7.793 1 96.31 8 PHE B C 1
ATOM 1152 O O . PHE B 1 8 ? -2.934 -2.311 6.652 1 96.31 8 PHE B O 1
ATOM 1159 N N . GLN B 1 9 ? -2.025 -1.238 8.359 1 96.38 9 GLN B N 1
ATOM 1160 C CA . GLN B 1 9 ? -0.806 -0.919 7.625 1 96.38 9 GLN B CA 1
ATOM 1161 C C . GLN B 1 9 ? -0.078 -2.188 7.188 1 96.38 9 GLN B C 1
ATOM 1163 O O . GLN B 1 9 ? 0.449 -2.254 6.074 1 96.38 9 GLN B O 1
ATOM 1168 N N . LYS B 1 10 ? -0.022 -3.115 8.039 1 96.44 10 LYS B N 1
ATOM 1169 C CA . LYS B 1 10 ? 0.657 -4.371 7.738 1 96.44 10 LYS B CA 1
ATOM 1170 C C . LYS B 1 10 ? 0.04 -5.047 6.516 1 96.44 10 LYS B C 1
ATOM 1172 O O . LYS B 1 10 ? 0.758 -5.559 5.656 1 96.44 10 LYS B O 1
ATOM 1177 N N . LEU B 1 11 ? -1.256 -5 6.438 1 98.12 11 LEU B N 1
ATOM 1178 C CA . LEU B 1 11 ? -1.965 -5.648 5.34 1 98.12 11 LEU B CA 1
ATOM 1179 C C . LEU B 1 11 ? -1.819 -4.844 4.051 1 98.12 11 LEU B C 1
ATOM 1181 O O . LEU B 1 11 ? -1.488 -5.402 3.004 1 98.12 11 LEU B O 1
ATOM 1185 N N . PHE B 1 12 ? -1.977 -3.57 4.141 1 97.5 12 PHE B N 1
ATOM 1186 C CA . PHE B 1 12 ? -2.121 -2.734 2.953 1 97.5 12 PHE B CA 1
ATOM 1187 C C . PHE B 1 12 ? -0.758 -2.371 2.377 1 97.5 12 PHE B C 1
ATOM 1189 O O . PHE B 1 12 ? -0.654 -1.972 1.216 1 97.5 12 PHE B O 1
ATOM 1196 N N . ASN B 1 13 ? 0.26 -2.475 3.201 1 96.88 13 ASN B N 1
ATOM 1197 C CA . ASN B 1 13 ? 1.608 -2.203 2.715 1 96.88 13 ASN B CA 1
ATOM 1198 C C . ASN B 1 13 ? 2.402 -3.492 2.514 1 96.88 13 ASN B C 1
ATOM 1200 O O . ASN B 1 13 ? 3.627 -3.457 2.383 1 96.88 13 ASN B O 1
ATOM 1204 N N . ALA B 1 14 ? 1.78 -4.582 2.514 1 97.44 14 ALA B N 1
ATOM 1205 C CA . ALA B 1 14 ? 2.455 -5.875 2.438 1 97.44 14 ALA B CA 1
ATOM 1206 C C . ALA B 1 14 ? 3.189 -6.031 1.108 1 97.44 14 ALA B C 1
ATOM 1208 O O . ALA B 1 14 ? 2.693 -5.602 0.063 1 97.44 14 ALA B O 1
ATOM 1209 N N . GLN B 1 15 ? 4.32 -6.645 1.167 1 96.81 15 GLN B N 1
ATOM 1210 C CA . GLN B 1 15 ? 5.121 -7.066 0.021 1 96.81 15 GLN B CA 1
ATOM 1211 C C . GLN B 1 15 ? 5.609 -8.5 0.189 1 96.81 15 GLN B C 1
ATOM 1213 O O . GLN B 1 15 ? 6.242 -8.836 1.193 1 96.81 15 GLN B O 1
ATOM 1218 N N . LEU B 1 16 ? 5.383 -9.211 -0.806 1 97.44 16 LEU B N 1
ATOM 1219 C CA . LEU B 1 16 ? 5.809 -10.602 -0.734 1 97.44 16 LEU B CA 1
ATOM 1220 C C . LEU B 1 16 ? 7.242 -10.758 -1.23 1 97.44 16 LEU B C 1
ATOM 1222 O O . LEU B 1 16 ? 7.703 -9.984 -2.07 1 97.44 16 LEU B O 1
ATOM 1226 N N . SER B 1 17 ? 7.852 -11.781 -0.672 1 95.44 17 SER B N 1
ATOM 1227 C CA . SER B 1 17 ? 9.242 -12.047 -1.012 1 95.44 17 SER B CA 1
ATOM 1228 C C . SER B 1 17 ? 9.375 -13.305 -1.867 1 95.44 17 SER B C 1
ATOM 1230 O O . SER B 1 17 ? 8.688 -14.297 -1.629 1 95.44 17 SER B O 1
ATOM 1232 N N . ASP B 1 18 ? 10.328 -13.211 -2.791 1 90.81 18 ASP B N 1
ATOM 1233 C CA . ASP B 1 18 ? 10.617 -14.359 -3.643 1 90.81 18 ASP B CA 1
ATOM 1234 C C . ASP B 1 18 ? 11.531 -15.359 -2.926 1 90.81 18 ASP B C 1
ATOM 1236 O O . ASP B 1 18 ? 11.711 -16.484 -3.395 1 90.81 18 ASP B O 1
ATOM 1240 N N . SER B 1 19 ? 12.117 -14.906 -1.861 1 90.75 19 SER B N 1
ATOM 1241 C CA . SER B 1 19 ? 13.133 -15.695 -1.179 1 90.75 19 SER B CA 1
ATOM 1242 C C . SER B 1 19 ? 12.5 -16.797 -0.326 1 90.75 19 SER B C 1
ATOM 1244 O O . SER B 1 19 ? 13.195 -17.688 0.157 1 90.75 19 SER B O 1
ATOM 1246 N N . SER B 1 20 ? 11.242 -16.719 -0.141 1 93 20 SER B N 1
ATOM 1247 C CA . SER B 1 20 ? 10.523 -17.719 0.635 1 93 20 SER B CA 1
ATOM 1248 C C . SER B 1 20 ? 9.258 -18.172 -0.089 1 93 20 SER B C 1
ATOM 1250 O O . SER B 1 20 ? 8.836 -17.547 -1.062 1 93 20 SER B O 1
ATOM 1252 N N . ALA B 1 21 ? 8.742 -19.328 0.378 1 95.56 21 ALA B N 1
ATOM 1253 C CA . ALA B 1 21 ? 7.535 -19.875 -0.242 1 95.56 21 ALA B CA 1
ATOM 1254 C C . ALA B 1 21 ? 6.379 -18.891 -0.156 1 95.56 21 ALA B C 1
ATOM 1256 O O . ALA B 1 21 ? 6.176 -18.25 0.88 1 95.56 21 ALA B O 1
ATOM 1257 N N . LEU B 1 22 ? 5.582 -18.781 -1.198 1 97.06 22 LEU B N 1
ATOM 1258 C CA . LEU B 1 22 ? 4.504 -17.797 -1.273 1 97.06 22 LEU B CA 1
ATOM 1259 C C . LEU B 1 22 ? 3.273 -18.297 -0.517 1 97.06 22 LEU B C 1
ATOM 1261 O O . LEU B 1 22 ? 2.494 -17.484 -0.004 1 97.06 22 LEU B O 1
ATOM 1265 N N . GLY B 1 23 ? 3.088 -19.578 -0.421 1 96.62 23 GLY B N 1
ATOM 1266 C CA . GLY B 1 23 ? 1.931 -20.125 0.256 1 96.62 23 GLY B CA 1
ATOM 1267 C C . GLY B 1 23 ? 1.721 -19.562 1.647 1 96.62 23 GLY B C 1
ATOM 1268 O O . GLY B 1 23 ? 0.701 -18.922 1.916 1 96.62 23 GLY B O 1
ATOM 1269 N N . PRO B 1 24 ? 2.748 -19.734 2.521 1 97.75 24 PRO B N 1
ATOM 1270 C CA . PRO B 1 24 ? 2.635 -19.188 3.879 1 97.75 24 PRO B CA 1
ATOM 1271 C C . PRO B 1 24 ? 2.469 -17.672 3.898 1 97.75 24 PRO B C 1
ATOM 1273 O O . PRO B 1 24 ? 1.778 -17.141 4.77 1 97.75 24 PRO B O 1
ATOM 1276 N N . GLN B 1 25 ? 3.121 -17 2.992 1 98.19 25 GLN B N 1
ATOM 1277 C CA . GLN B 1 25 ? 2.99 -15.547 2.938 1 98.19 25 GLN B CA 1
ATOM 1278 C C . GLN B 1 25 ? 1.566 -15.133 2.576 1 98.19 25 GLN B C 1
ATOM 1280 O O . GLN B 1 25 ? 1.027 -14.18 3.145 1 98.19 25 GLN B O 1
ATOM 1285 N N . LEU B 1 26 ? 0.937 -15.812 1.682 1 98.38 26 LEU B N 1
ATOM 1286 C CA . LEU B 1 26 ? -0.444 -15.539 1.299 1 98.38 26 LEU B CA 1
ATOM 1287 C C . LEU B 1 26 ? -1.399 -15.867 2.443 1 98.38 26 LEU B C 1
ATOM 1289 O O . LEU B 1 26 ? -2.375 -15.141 2.666 1 98.38 26 LEU B O 1
ATOM 1293 N N . ASP B 1 27 ? -1.131 -16.875 3.172 1 98.06 27 ASP B N 1
ATOM 1294 C CA . ASP B 1 27 ? -1.932 -17.219 4.344 1 98.06 27 ASP B CA 1
ATOM 1295 C C . ASP B 1 27 ? -1.837 -16.141 5.41 1 98.06 27 ASP B C 1
ATOM 1297 O O . ASP B 1 27 ? -2.824 -15.828 6.086 1 98.06 27 ASP B O 1
ATOM 1301 N N . ALA B 1 28 ? -0.679 -15.602 5.566 1 98 28 ALA B N 1
ATOM 1302 C CA . ALA B 1 28 ? -0.488 -14.516 6.52 1 98 28 ALA B CA 1
ATOM 1303 C C . ALA B 1 28 ? -1.344 -13.305 6.156 1 98 28 ALA B C 1
ATOM 1305 O O . ALA B 1 28 ? -1.903 -12.641 7.031 1 98 28 ALA B O 1
ATOM 1306 N N . LEU B 1 29 ? -1.459 -13 4.871 1 98.31 29 LEU B N 1
ATOM 1307 C CA . LEU B 1 29 ? -2.301 -11.898 4.43 1 98.31 29 LEU B CA 1
ATOM 1308 C C . LEU B 1 29 ? -3.766 -12.156 4.77 1 98.31 29 LEU B C 1
ATOM 1310 O O . LEU B 1 29 ? -4.492 -11.242 5.156 1 98.31 29 LEU B O 1
ATOM 1314 N N . THR B 1 30 ? -4.191 -13.375 4.617 1 98.19 30 THR B N 1
ATOM 1315 C CA . THR B 1 30 ? -5.555 -13.75 4.973 1 98.19 30 THR B CA 1
ATOM 1316 C C . THR B 1 30 ? -5.801 -13.539 6.465 1 98.19 30 THR B C 1
ATOM 1318 O O . THR B 1 30 ? -6.836 -13 6.859 1 98.19 30 THR B O 1
ATOM 1321 N N . GLU B 1 31 ? -4.832 -13.93 7.215 1 98.06 31 GLU B N 1
ATOM 1322 C CA . GLU B 1 31 ? -4.934 -13.742 8.656 1 98.06 31 GLU B CA 1
ATOM 1323 C C . GLU B 1 31 ? -4.98 -12.258 9.023 1 98.06 31 GLU B C 1
ATOM 1325 O O . GLU B 1 31 ? -5.773 -11.852 9.867 1 98.06 31 GLU B O 1
ATOM 1330 N N . GLN B 1 32 ? -4.145 -11.516 8.438 1 97.75 32 GLN B N 1
ATOM 1331 C CA . GLN B 1 32 ? -4.129 -10.07 8.68 1 97.75 32 GLN B CA 1
ATOM 1332 C C . GLN B 1 32 ? -5.457 -9.438 8.289 1 97.75 32 GLN B C 1
ATOM 1334 O O . GLN B 1 32 ? -5.949 -8.539 8.977 1 97.75 32 GLN B O 1
ATOM 1339 N N . SER B 1 33 ? -5.941 -9.867 7.184 1 98.19 33 SER B N 1
ATOM 1340 C CA . SER B 1 33 ? -7.246 -9.367 6.758 1 98.19 33 SER B CA 1
ATOM 1341 C C . SER B 1 33 ? -8.312 -9.648 7.809 1 98.19 33 SER B C 1
ATOM 1343 O O . SER B 1 33 ? -9.164 -8.797 8.078 1 98.19 33 SER B O 1
ATOM 1345 N N . ASN B 1 34 ? -8.312 -10.805 8.367 1 97.88 34 ASN B N 1
ATOM 1346 C CA . ASN B 1 34 ? -9.25 -11.148 9.43 1 97.88 34 ASN B CA 1
ATOM 1347 C C . ASN B 1 34 ? -9.078 -10.242 10.648 1 97.88 34 ASN B C 1
ATOM 1349 O O . ASN B 1 34 ? -10.062 -9.828 11.258 1 97.88 34 ASN B O 1
ATOM 1353 N N . GLN B 1 35 ? -7.871 -9.961 11 1 97.19 35 GLN B N 1
ATOM 1354 C CA . GLN B 1 35 ? -7.582 -9.07 12.117 1 97.19 35 GLN B CA 1
ATOM 1355 C C . GLN B 1 35 ? -8.094 -7.66 11.852 1 97.19 35 GLN B C 1
ATOM 1357 O O . GLN B 1 35 ? -8.648 -7.016 12.742 1 97.19 35 GLN B O 1
ATOM 1362 N N . VAL B 1 36 ? -7.875 -7.219 10.695 1 97 36 VAL B N 1
ATOM 1363 C CA . VAL B 1 36 ? -8.336 -5.887 10.297 1 97 36 VAL B CA 1
ATOM 1364 C C . VAL B 1 36 ? -9.859 -5.824 10.367 1 97 36 VAL B C 1
ATOM 1366 O O . VAL B 1 36 ? -10.422 -4.863 10.891 1 97 36 VAL B O 1
ATOM 1369 N N . ASN B 1 37 ? -10.539 -6.82 9.883 1 96.75 37 ASN B N 1
ATOM 1370 C CA . ASN B 1 37 ? -11.992 -6.898 9.953 1 96.75 37 ASN B CA 1
ATOM 1371 C C . ASN B 1 37 ? -12.484 -6.91 11.398 1 96.75 37 ASN B C 1
ATOM 1373 O O . ASN B 1 37 ? -13.453 -6.227 11.734 1 96.75 37 ASN B O 1
ATOM 1377 N N . ALA B 1 38 ? -11.766 -7.629 12.172 1 95.25 38 ALA B N 1
ATOM 1378 C CA . ALA B 1 38 ? -12.125 -7.719 13.586 1 95.25 38 ALA B CA 1
ATOM 1379 C C . ALA B 1 38 ? -11.969 -6.371 14.281 1 95.25 38 ALA B C 1
ATOM 1381 O O . ALA B 1 38 ? -12.656 -6.09 15.266 1 95.25 38 ALA B O 1
ATOM 1382 N N . ALA B 1 39 ? -11.109 -5.551 13.773 1 92.5 39 ALA B N 1
ATOM 1383 C CA . ALA B 1 39 ? -10.844 -4.23 14.344 1 92.5 39 ALA B CA 1
ATOM 1384 C C . ALA B 1 39 ? -11.859 -3.205 13.852 1 92.5 39 ALA B C 1
ATOM 1386 O O . ALA B 1 39 ? -11.789 -2.027 14.203 1 92.5 39 ALA B O 1
ATOM 1387 N N . GLY B 1 40 ? -12.711 -3.643 12.922 1 92.12 40 GLY B N 1
ATOM 1388 C CA . GLY B 1 40 ? -13.797 -2.77 12.5 1 92.12 40 GLY B CA 1
ATOM 1389 C C . GLY B 1 40 ? -13.57 -2.152 11.133 1 92.12 40 GLY B C 1
ATOM 1390 O O . GLY B 1 40 ? -14.328 -1.275 10.711 1 92.12 40 GLY B O 1
ATOM 1391 N N . ILE B 1 41 ? -12.5 -2.533 10.453 1 93.56 41 ILE B N 1
ATOM 1392 C CA . ILE B 1 41 ? -12.219 -2.092 9.086 1 93.56 41 ILE B CA 1
ATOM 1393 C C . ILE B 1 41 ? -12.617 -3.186 8.102 1 93.56 41 ILE B C 1
ATOM 1395 O O . ILE B 1 41 ? -12.039 -4.277 8.109 1 93.56 41 ILE B O 1
ATOM 1399 N N . GLU B 1 42 ? -13.516 -2.879 7.289 1 93.62 42 GLU B N 1
ATOM 1400 C CA . GLU B 1 42 ? -14.062 -3.918 6.422 1 93.62 42 GLU B CA 1
ATOM 1401 C C . GLU B 1 42 ? -13.141 -4.188 5.234 1 93.62 42 GLU B C 1
ATOM 1403 O O . GLU B 1 42 ? -12.891 -3.295 4.422 1 93.62 42 GLU B O 1
ATOM 1408 N N . VAL B 1 43 ? -12.68 -5.363 5.168 1 96.25 43 VAL B N 1
ATOM 1409 C CA . VAL B 1 43 ? -11.93 -5.867 4.02 1 96.25 43 VAL B CA 1
ATOM 1410 C C . VAL B 1 43 ? -12.711 -6.992 3.348 1 96.25 43 VAL B C 1
ATOM 1412 O O . VAL B 1 43 ? -12.703 -8.133 3.818 1 96.25 43 VAL B O 1
ATOM 1415 N N . LYS B 1 44 ? -13.336 -6.699 2.244 1 96.31 44 LYS B N 1
ATOM 1416 C CA . LYS B 1 44 ? -14.109 -7.684 1.497 1 96.31 44 LYS B CA 1
ATOM 1417 C C . LYS B 1 44 ? -13.195 -8.656 0.755 1 96.31 44 LYS B C 1
ATOM 1419 O O . LYS B 1 44 ? -12.023 -8.352 0.52 1 96.31 44 LYS B O 1
ATOM 1424 N N . PRO B 1 45 ? -13.734 -9.758 0.333 1 96.25 45 PRO B N 1
ATOM 1425 C CA . PRO B 1 45 ? -12.93 -10.766 -0.361 1 96.25 45 PRO B CA 1
ATOM 1426 C C . PRO B 1 45 ? -12.273 -10.227 -1.632 1 96.25 45 PRO B C 1
ATOM 1428 O O . PRO B 1 45 ? -11.117 -10.555 -1.921 1 96.25 45 PRO B O 1
ATOM 1431 N N . GLN B 1 46 ? -12.969 -9.406 -2.285 1 95.56 46 GLN B N 1
ATOM 1432 C CA . GLN B 1 46 ? -12.43 -8.797 -3.494 1 95.56 46 GLN B CA 1
ATOM 1433 C C . GLN B 1 46 ? -11.195 -7.953 -3.182 1 95.56 46 GLN B C 1
ATOM 1435 O O . GLN B 1 46 ? -10.18 -8.047 -3.879 1 95.56 46 GLN B O 1
ATOM 1440 N N . LEU B 1 47 ? -11.344 -7.191 -2.156 1 96.69 47 LEU B N 1
ATOM 1441 C CA . LEU B 1 47 ? -10.242 -6.312 -1.771 1 96.69 47 LEU B CA 1
ATOM 1442 C C . LEU B 1 47 ? -9.023 -7.121 -1.342 1 96.69 47 LEU B C 1
ATOM 1444 O O . LEU B 1 47 ? -7.898 -6.805 -1.729 1 96.69 47 LEU B O 1
ATOM 1448 N N . LEU B 1 48 ? -9.258 -8.125 -0.604 1 97.75 48 LEU B N 1
ATOM 1449 C CA . LEU B 1 48 ? -8.148 -8.977 -0.184 1 97.75 48 LEU B CA 1
ATOM 1450 C C . LEU B 1 48 ? -7.438 -9.578 -1.39 1 97.75 48 LEU B C 1
ATOM 1452 O O . LEU B 1 48 ? -6.207 -9.617 -1.437 1 97.75 48 LEU B O 1
ATOM 1456 N N . ALA B 1 49 ? -8.195 -10.023 -2.346 1 96.88 49 ALA B N 1
ATOM 1457 C CA . ALA B 1 49 ? -7.617 -10.602 -3.555 1 96.88 49 ALA B CA 1
ATOM 1458 C C . ALA B 1 49 ? -6.746 -9.578 -4.285 1 96.88 49 ALA B C 1
ATOM 1460 O O . ALA B 1 49 ? -5.633 -9.898 -4.715 1 96.88 49 ALA B O 1
ATOM 1461 N N . LEU B 1 50 ? -7.23 -8.422 -4.387 1 96.75 50 LEU B N 1
ATOM 1462 C CA . LEU B 1 50 ? -6.492 -7.363 -5.062 1 96.75 50 LEU B CA 1
ATOM 1463 C C . LEU B 1 50 ? -5.23 -7 -4.285 1 96.75 50 LEU B C 1
ATOM 1465 O O . LEU B 1 50 ? -4.184 -6.734 -4.883 1 96.75 50 LEU B O 1
ATOM 1469 N N . LEU B 1 51 ? -5.332 -6.977 -2.969 1 97.88 51 LEU B N 1
ATOM 1470 C CA . LEU B 1 51 ? -4.172 -6.703 -2.129 1 97.88 51 LEU B CA 1
ATOM 1471 C C . LEU B 1 51 ? -3.107 -7.785 -2.303 1 97.88 51 LEU B C 1
ATOM 1473 O O . LEU B 1 51 ? -1.911 -7.484 -2.314 1 97.88 51 LEU B O 1
ATOM 1477 N N . MET B 1 52 ? -3.555 -9.008 -2.455 1 97.75 52 MET B N 1
ATOM 1478 C CA . MET B 1 52 ? -2.619 -10.102 -2.674 1 97.75 52 MET B CA 1
ATOM 1479 C C . MET B 1 52 ? -1.872 -9.93 -3.992 1 97.75 52 MET B C 1
ATOM 1481 O O . MET B 1 52 ? -0.652 -10.094 -4.047 1 97.75 52 MET B O 1
ATOM 1485 N N . ILE B 1 53 ? -2.582 -9.57 -4.996 1 96.62 53 ILE B N 1
ATOM 1486 C CA . ILE B 1 53 ? -1.974 -9.352 -6.301 1 96.62 53 ILE B CA 1
ATOM 1487 C C . ILE B 1 53 ? -1.019 -8.164 -6.234 1 96.62 53 ILE B C 1
ATOM 1489 O O . ILE B 1 53 ? 0.09 -8.219 -6.773 1 96.62 53 ILE B O 1
ATOM 1493 N N . ASN B 1 54 ? -1.445 -7.176 -5.551 1 97.12 54 ASN B N 1
ATOM 1494 C CA . ASN B 1 54 ? -0.65 -5.961 -5.395 1 97.12 54 ASN B CA 1
ATOM 1495 C C . ASN B 1 54 ? 0.651 -6.234 -4.648 1 97.12 54 ASN B C 1
ATOM 1497 O O . ASN B 1 54 ? 1.657 -5.559 -4.875 1 97.12 54 ASN B O 1
ATOM 1501 N N . ALA B 1 55 ? 0.614 -7.188 -3.768 1 97.81 55 ALA B N 1
ATOM 1502 C CA . ALA B 1 55 ? 1.743 -7.48 -2.889 1 97.81 55 ALA B CA 1
ATOM 1503 C C . ALA B 1 55 ? 2.799 -8.312 -3.611 1 97.81 55 ALA B C 1
ATOM 1505 O O . ALA B 1 55 ? 3.924 -8.461 -3.127 1 97.81 55 ALA B O 1
ATOM 1506 N N . LEU B 1 56 ? 2.465 -8.844 -4.762 1 97.12 56 LEU B N 1
ATOM 1507 C CA . LEU B 1 56 ? 3.402 -9.688 -5.5 1 97.12 56 LEU B CA 1
ATOM 1508 C C . LEU B 1 56 ? 4.613 -8.875 -5.957 1 97.12 56 LEU B C 1
ATOM 1510 O O . LEU B 1 56 ? 4.48 -7.707 -6.32 1 97.12 56 LEU B O 1
ATOM 1514 N N . SER B 1 57 ? 5.746 -9.586 -5.969 1 95.31 57 SER B N 1
ATOM 1515 C CA . SER B 1 57 ? 6.961 -8.953 -6.465 1 95.31 57 SER B CA 1
ATOM 1516 C C . SER B 1 57 ? 6.887 -8.719 -7.969 1 95.31 57 SER B C 1
ATOM 1518 O O . SER B 1 57 ? 5.992 -9.234 -8.641 1 95.31 57 SER B O 1
ATOM 1520 N N . LYS B 1 58 ? 7.816 -7.98 -8.492 1 93.94 58 LYS B N 1
ATOM 1521 C CA . LYS B 1 58 ? 7.867 -7.629 -9.914 1 93.94 58 LYS B CA 1
ATOM 1522 C C . LYS B 1 58 ? 8.008 -8.875 -10.781 1 93.94 58 LYS B C 1
ATOM 1524 O O . LYS B 1 58 ? 7.5 -8.914 -11.906 1 93.94 58 LYS B O 1
ATOM 1529 N N . SER B 1 59 ? 8.672 -9.859 -10.305 1 92.69 59 SER B N 1
ATOM 1530 C CA . SER B 1 59 ? 8.922 -11.07 -11.078 1 92.69 59 SER B CA 1
ATOM 1531 C C . SER B 1 59 ? 7.629 -11.828 -11.359 1 92.69 59 SER B C 1
ATOM 1533 O O . SER B 1 59 ? 7.582 -12.68 -12.25 1 92.69 59 SER B O 1
ATOM 1535 N N . TYR B 1 60 ? 6.586 -11.445 -10.656 1 94.56 60 TYR B N 1
ATOM 1536 C CA . TYR B 1 60 ? 5.32 -12.156 -10.812 1 94.56 60 TYR B CA 1
ATOM 1537 C C . TYR B 1 60 ? 4.305 -11.305 -11.562 1 94.56 60 TYR B C 1
ATOM 1539 O O . TYR B 1 60 ? 3.113 -11.625 -11.578 1 94.56 60 TYR B O 1
ATOM 1547 N N . GLN B 1 61 ? 4.68 -10.273 -12.156 1 91 61 GLN B N 1
ATOM 1548 C CA . GLN B 1 61 ? 3.754 -9.344 -12.789 1 91 61 GLN B CA 1
ATOM 1549 C C . GLN B 1 61 ? 3.049 -9.984 -13.984 1 91 61 GLN B C 1
ATOM 1551 O O . GLN B 1 61 ? 1.89 -9.672 -14.266 1 91 61 GLN B O 1
ATOM 1556 N N . THR B 1 62 ? 3.723 -10.891 -14.633 1 91.62 62 THR B N 1
ATOM 1557 C CA . THR B 1 62 ? 3.111 -11.555 -15.781 1 91.62 62 THR B CA 1
ATOM 1558 C C . THR B 1 62 ? 1.899 -12.375 -15.344 1 91.62 62 THR B C 1
ATOM 1560 O O . THR B 1 62 ? 0.824 -12.266 -15.938 1 91.62 62 THR B O 1
ATOM 1563 N N . ILE B 1 63 ? 2.08 -13.156 -14.305 1 92.31 63 ILE B N 1
ATOM 1564 C CA . ILE B 1 63 ? 0.958 -13.961 -13.844 1 92.31 63 ILE B CA 1
ATOM 1565 C C . ILE B 1 63 ? -0.129 -13.062 -13.266 1 92.31 63 ILE B C 1
ATOM 1567 O O . ILE B 1 63 ? -1.32 -13.352 -13.398 1 92.31 63 ILE B O 1
ATOM 1571 N N . ALA B 1 64 ? 0.243 -12.008 -12.594 1 93.44 64 ALA B N 1
ATOM 1572 C CA . ALA B 1 64 ? -0.731 -11.047 -12.094 1 93.44 64 ALA B CA 1
ATOM 1573 C C . ALA B 1 64 ? -1.59 -10.492 -13.227 1 93.44 64 ALA B C 1
ATOM 1575 O O . ALA B 1 64 ? -2.818 -10.469 -13.133 1 93.44 64 ALA B O 1
ATOM 1576 N N . GLY B 1 65 ? -0.92 -10.094 -14.289 1 92.62 65 GLY B N 1
ATOM 1577 C CA . GLY B 1 65 ? -1.633 -9.625 -15.469 1 92.62 65 GLY B CA 1
ATOM 1578 C C . GLY B 1 65 ? -2.568 -10.672 -16.047 1 92.62 65 GLY B C 1
ATOM 1579 O O . GLY B 1 65 ? -3.703 -10.359 -16.406 1 92.62 65 GLY B O 1
ATOM 1580 N N . THR B 1 66 ? -2.115 -11.883 -16.109 1 91.88 66 THR B N 1
ATOM 1581 C CA . THR B 1 66 ? -2.916 -12.984 -16.641 1 91.88 66 THR B CA 1
ATOM 1582 C C . THR B 1 66 ? -4.16 -13.211 -15.781 1 91.88 66 THR B C 1
ATOM 1584 O O . THR B 1 66 ? -5.262 -13.375 -16.312 1 91.88 66 THR B O 1
ATOM 1587 N N . ILE B 1 67 ? -3.961 -13.188 -14.5 1 92.06 67 ILE B N 1
ATOM 1588 C CA . ILE B 1 67 ? -5.074 -13.383 -13.578 1 92.06 67 ILE B CA 1
ATOM 1589 C C . ILE B 1 67 ? -6.117 -12.289 -13.797 1 92.06 67 ILE B C 1
ATOM 1591 O O . ILE B 1 67 ? -7.312 -12.57 -13.891 1 92.06 67 ILE B O 1
ATOM 1595 N N . LEU B 1 68 ? -5.723 -11.109 -13.938 1 91.56 68 LEU B N 1
ATOM 1596 C CA . LEU B 1 68 ? -6.609 -9.961 -14.07 1 91.56 68 LEU B CA 1
ATOM 1597 C C . LEU B 1 68 ? -7.305 -9.961 -15.422 1 91.56 68 LEU B C 1
ATOM 1599 O O . LEU B 1 68 ? -8.453 -9.516 -15.539 1 91.56 68 LEU B O 1
ATOM 1603 N N . THR B 1 69 ? -6.66 -10.453 -16.391 1 89.38 69 THR B N 1
ATOM 1604 C CA . THR B 1 69 ? -7.223 -10.445 -17.734 1 89.38 69 THR B CA 1
ATOM 1605 C C . THR B 1 69 ? -8.195 -11.602 -17.922 1 89.38 69 THR B C 1
ATOM 1607 O O . THR B 1 69 ? -9.07 -11.555 -18.797 1 89.38 69 THR B O 1
ATOM 1610 N N . THR B 1 70 ? -8 -12.633 -17.219 1 86.75 70 THR B N 1
ATOM 1611 C CA . THR B 1 70 ? -8.844 -13.812 -17.359 1 86.75 70 THR B CA 1
ATOM 1612 C C . THR B 1 70 ? -10.156 -13.633 -16.594 1 86.75 70 THR B C 1
ATOM 1614 O O . THR B 1 70 ? -11.148 -14.305 -16.891 1 86.75 70 THR B O 1
ATOM 1617 N N . GLN B 1 71 ? -10.117 -12.742 -15.68 1 81.69 71 GLN B N 1
ATOM 1618 C CA . GLN B 1 71 ? -11.328 -12.484 -14.914 1 81.69 71 GLN B CA 1
ATOM 1619 C C . GLN B 1 71 ? -12.164 -11.391 -15.57 1 81.69 71 GLN B C 1
ATOM 1621 O O . GLN B 1 71 ? -11.641 -10.336 -15.945 1 81.69 71 GLN B O 1
ATOM 1626 N N . THR B 1 72 ? -13.367 -11.688 -15.773 1 76 72 THR B N 1
ATOM 1627 C CA . THR B 1 72 ? -14.234 -10.766 -16.5 1 76 72 THR B CA 1
ATOM 1628 C C . THR B 1 72 ? -14.906 -9.789 -15.531 1 76 72 THR B C 1
ATOM 1630 O O . THR B 1 72 ? -15.312 -8.695 -15.938 1 76 72 THR B O 1
ATOM 1633 N N . ASP B 1 73 ? -15.039 -10.219 -14.344 1 85 73 ASP B N 1
ATOM 1634 C CA . ASP B 1 73 ? -15.742 -9.406 -13.359 1 85 73 ASP B CA 1
ATOM 1635 C C . ASP B 1 73 ? -14.914 -9.234 -12.086 1 85 73 ASP B C 1
ATOM 1637 O O . ASP B 1 73 ? -14.711 -10.195 -11.336 1 85 73 ASP B O 1
ATOM 1641 N N . VAL B 1 74 ? -14.539 -8.023 -11.859 1 84.06 74 VAL B N 1
ATOM 1642 C CA . VAL B 1 74 ? -13.656 -7.715 -10.742 1 84.06 74 VAL B CA 1
ATOM 1643 C C . VAL B 1 74 ? -14.375 -8.016 -9.422 1 84.06 74 VAL B C 1
ATOM 1645 O O . VAL B 1 74 ? -13.734 -8.344 -8.422 1 84.06 74 VAL B O 1
ATOM 1648 N N . THR B 1 75 ? -15.688 -7.965 -9.453 1 85.44 75 THR B N 1
ATOM 1649 C CA . THR B 1 75 ? -16.469 -8.156 -8.234 1 85.44 75 THR B CA 1
ATOM 1650 C C . THR B 1 75 ? -16.438 -9.625 -7.801 1 85.44 75 THR B C 1
ATOM 1652 O O . THR B 1 75 ? -16.781 -9.945 -6.66 1 85.44 75 THR B O 1
ATOM 1655 N N . LEU B 1 76 ? -15.961 -10.492 -8.672 1 88.5 76 LEU B N 1
ATOM 1656 C CA . LEU B 1 76 ? -15.961 -11.922 -8.383 1 88.5 76 LEU B CA 1
ATOM 1657 C C . LEU B 1 76 ? -14.57 -12.391 -7.949 1 88.5 76 LEU B C 1
ATOM 1659 O O . LEU B 1 76 ? -14.383 -13.555 -7.594 1 88.5 76 LEU B O 1
ATOM 1663 N N . LEU B 1 77 ? -13.656 -11.531 -7.906 1 92.62 77 LEU B N 1
ATOM 1664 C CA . LEU B 1 77 ? -12.289 -11.859 -7.52 1 92.62 77 LEU B CA 1
ATOM 1665 C C . LEU B 1 77 ? -12.203 -12.195 -6.035 1 92.62 77 LEU B C 1
ATOM 1667 O O . LEU B 1 77 ? -12.742 -11.461 -5.199 1 92.62 77 LEU B O 1
ATOM 1671 N N . THR B 1 78 ? -11.641 -13.359 -5.773 1 95.12 78 THR B N 1
ATOM 1672 C CA . THR B 1 78 ? -11.43 -13.781 -4.391 1 95.12 78 THR B CA 1
ATOM 1673 C C . THR B 1 78 ? -10.062 -14.43 -4.223 1 95.12 78 THR B C 1
ATOM 1675 O O . THR B 1 78 ? -9.445 -14.859 -5.203 1 95.12 78 THR B O 1
ATOM 1678 N N . ALA B 1 79 ? -9.656 -14.484 -2.947 1 96.12 79 ALA B N 1
ATOM 1679 C CA . ALA B 1 79 ? -8.391 -15.141 -2.633 1 96.12 79 ALA B CA 1
ATOM 1680 C C . ALA B 1 79 ? -8.406 -16.594 -3.092 1 96.12 79 ALA B C 1
ATOM 1682 O O . ALA B 1 79 ? -7.387 -17.125 -3.557 1 96.12 79 ALA B O 1
ATOM 1683 N N . ALA B 1 80 ? -9.539 -17.219 -2.965 1 95.38 80 ALA B N 1
ATOM 1684 C CA . ALA B 1 80 ? -9.672 -18.625 -3.324 1 95.38 80 ALA B CA 1
ATOM 1685 C C . ALA B 1 80 ? -9.414 -18.844 -4.812 1 95.38 80 ALA B C 1
ATOM 1687 O O . ALA B 1 80 ? -8.922 -19.891 -5.219 1 95.38 80 ALA B O 1
ATOM 1688 N N . LEU B 1 81 ? -9.656 -17.875 -5.621 1 93.56 81 LEU B N 1
ATOM 1689 C CA . LEU B 1 81 ? -9.469 -17.953 -7.066 1 93.56 81 LEU B CA 1
ATOM 1690 C C . LEU B 1 81 ? -8.016 -17.672 -7.445 1 93.56 81 LEU B C 1
ATOM 1692 O O . LEU B 1 81 ? -7.492 -18.266 -8.391 1 93.56 81 LEU B O 1
ATOM 1696 N N . ILE B 1 82 ? -7.383 -16.844 -6.734 1 94.31 82 ILE B N 1
ATOM 1697 C CA . ILE B 1 82 ? -6.109 -16.344 -7.246 1 94.31 82 ILE B CA 1
ATOM 1698 C C . ILE B 1 82 ? -4.961 -17.125 -6.617 1 94.31 82 ILE B C 1
ATOM 1700 O O . ILE B 1 82 ? -3.924 -17.344 -7.254 1 94.31 82 ILE B O 1
ATOM 1704 N N . LYS B 1 83 ? -5.105 -17.625 -5.379 1 96.81 83 LYS B N 1
ATOM 1705 C CA . LYS B 1 83 ? -4.023 -18.266 -4.648 1 96.81 83 LYS B CA 1
ATOM 1706 C C . LYS B 1 83 ? -3.504 -19.484 -5.41 1 96.81 83 LYS B C 1
ATOM 1708 O O . LYS B 1 83 ? -2.295 -19.641 -5.594 1 96.81 83 LYS B O 1
ATOM 1713 N N . PRO B 1 84 ? -4.379 -20.344 -5.848 1 96.5 84 PRO B N 1
ATOM 1714 C CA . PRO B 1 84 ? -3.875 -21.516 -6.566 1 96.5 84 PRO B CA 1
ATOM 1715 C C . PRO B 1 84 ? -3.068 -21.141 -7.809 1 96.5 84 PRO B C 1
ATOM 1717 O O . PRO B 1 84 ? -2.096 -21.828 -8.148 1 96.5 84 PRO B O 1
ATOM 1720 N N . LYS B 1 85 ? -3.445 -20.109 -8.523 1 95.94 85 LYS B N 1
ATOM 1721 C CA . LYS B 1 85 ? -2.73 -19.688 -9.719 1 95.94 85 LYS B CA 1
A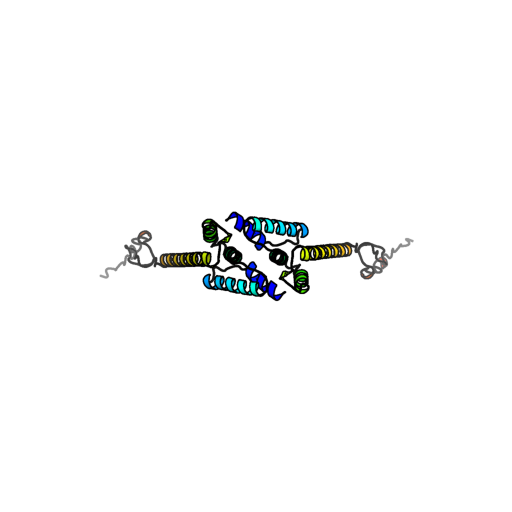TOM 1722 C C . LYS B 1 85 ? -1.332 -19.188 -9.375 1 95.94 85 LYS B C 1
ATOM 1724 O O . LYS B 1 85 ? -0.371 -19.469 -10.094 1 95.94 85 LYS B O 1
ATOM 1729 N N . ILE B 1 86 ? -1.253 -18.469 -8.297 1 96.81 86 ILE B N 1
ATOM 1730 C CA . ILE B 1 86 ? 0.027 -17.938 -7.848 1 96.81 86 ILE B CA 1
ATOM 1731 C C . ILE B 1 86 ? 0.945 -19.078 -7.418 1 96.81 86 ILE B C 1
ATOM 1733 O O . ILE B 1 86 ? 2.121 -19.109 -7.789 1 96.81 86 ILE B O 1
ATOM 1737 N N . ILE B 1 87 ? 0.417 -19.984 -6.695 1 96.69 87 ILE B N 1
ATOM 1738 C CA . ILE B 1 87 ? 1.186 -21.125 -6.184 1 96.69 87 ILE B CA 1
ATOM 1739 C C . ILE B 1 87 ? 1.654 -22 -7.348 1 96.69 87 ILE B C 1
ATOM 1741 O O . ILE B 1 87 ? 2.789 -22.469 -7.352 1 96.69 87 ILE B O 1
ATOM 1745 N N . GLU B 1 88 ? 0.83 -22.203 -8.32 1 96 88 GLU B N 1
ATOM 1746 C CA . GLU B 1 88 ? 1.211 -22.953 -9.516 1 96 88 GLU B CA 1
ATOM 1747 C C . GLU B 1 88 ? 2.389 -22.281 -10.227 1 96 88 GLU B C 1
ATOM 1749 O O . GLU B 1 88 ? 3.318 -22.969 -10.664 1 96 88 GLU B O 1
ATOM 1754 N N . GLU B 1 89 ? 2.291 -21 -10.367 1 95.62 89 GLU B N 1
ATOM 1755 C CA . GLU B 1 89 ? 3.389 -20.266 -10.992 1 95.62 89 GLU B CA 1
ATOM 1756 C C . GLU B 1 89 ? 4.68 -20.422 -10.188 1 95.62 89 GLU B C 1
ATOM 1758 O O . GLU B 1 89 ? 5.758 -20.578 -10.766 1 95.62 89 GLU B O 1
ATOM 1763 N N . GLU B 1 90 ? 4.59 -20.328 -8.891 1 94.81 90 GLU B N 1
ATOM 1764 C CA . GLU B 1 90 ? 5.762 -20.531 -8.039 1 94.81 90 GLU B CA 1
ATOM 1765 C C . GLU B 1 90 ? 6.387 -21.906 -8.273 1 94.81 90 GLU B C 1
ATOM 1767 O O . GLU B 1 90 ? 7.605 -22.016 -8.398 1 94.81 90 GLU B O 1
ATOM 1772 N N . GLN B 1 91 ? 5.57 -22.891 -8.359 1 94.12 91 GLN B N 1
ATOM 1773 C CA . GLN B 1 91 ? 6.035 -24.25 -8.586 1 94.12 91 GLN B CA 1
ATOM 1774 C C . GLN B 1 91 ? 6.707 -24.391 -9.953 1 94.12 91 GLN B C 1
ATOM 1776 O O . GLN B 1 91 ? 7.738 -25.062 -10.078 1 94.12 91 GLN B O 1
ATOM 1781 N N . ARG B 1 92 ? 6.121 -23.781 -10.906 1 93.25 92 ARG B N 1
ATOM 1782 C CA . ARG B 1 92 ? 6.695 -23.797 -12.25 1 93.25 92 ARG B CA 1
ATOM 1783 C C . ARG B 1 92 ? 8.086 -23.156 -12.258 1 93.25 92 ARG B C 1
ATOM 1785 O O . ARG B 1 92 ? 9.016 -23.688 -12.867 1 93.25 92 ARG B O 1
ATOM 1792 N N . ARG B 1 93 ? 8.219 -22.094 -11.594 1 91.5 93 ARG B N 1
ATOM 1793 C CA . ARG B 1 93 ? 9.492 -21.375 -11.531 1 91.5 93 ARG B CA 1
ATOM 1794 C C . ARG B 1 93 ? 10.547 -22.203 -10.812 1 91.5 93 ARG B C 1
ATOM 1796 O O . ARG B 1 93 ? 11.711 -22.234 -11.227 1 91.5 93 ARG B O 1
ATOM 1803 N N . VAL B 1 94 ? 10.203 -22.828 -9.766 1 88.88 94 VAL B N 1
ATOM 1804 C CA . VAL B 1 94 ? 11.117 -23.672 -9.008 1 88.88 94 VAL B CA 1
ATOM 1805 C C . VAL B 1 94 ? 11.547 -24.875 -9.852 1 88.88 94 VAL B C 1
ATOM 1807 O O . VAL B 1 94 ? 12.719 -25.234 -9.875 1 88.88 94 VAL B O 1
ATOM 1810 N N . ALA B 1 95 ? 10.617 -25.406 -10.547 1 89.06 95 ALA B N 1
ATOM 1811 C CA . ALA B 1 95 ? 10.906 -26.531 -11.422 1 89.06 95 ALA B CA 1
ATOM 1812 C C . ALA B 1 95 ? 11.867 -26.141 -12.531 1 89.06 95 ALA B C 1
ATOM 1814 O O . ALA B 1 95 ? 12.789 -26.891 -12.859 1 89.06 95 ALA B O 1
ATOM 1815 N N . ASN B 1 96 ? 11.656 -25.016 -13.086 1 86.31 96 ASN B N 1
ATOM 1816 C CA . ASN B 1 96 ? 12.523 -24.516 -14.156 1 86.31 96 ASN B CA 1
ATOM 1817 C C . ASN B 1 96 ? 13.938 -24.25 -13.656 1 86.31 96 ASN B C 1
ATOM 1819 O O . ASN B 1 96 ? 14.914 -24.547 -14.344 1 86.31 96 ASN B O 1
ATOM 1823 N N . ARG B 1 97 ? 14.031 -23.703 -12.508 1 82.06 97 ARG B N 1
ATOM 1824 C CA . ARG B 1 97 ? 15.336 -23.453 -11.922 1 82.06 97 ARG B CA 1
ATOM 1825 C C . ARG B 1 97 ? 16.078 -24.75 -11.656 1 82.06 97 ARG B C 1
ATOM 1827 O O . ARG B 1 97 ? 17.297 -24.844 -11.875 1 82.06 97 ARG B O 1
ATOM 1834 N N . THR B 1 98 ? 15.375 -25.703 -11.227 1 80.56 98 THR B N 1
ATOM 1835 C CA . THR B 1 98 ? 15.953 -27.016 -10.938 1 80.56 98 THR B CA 1
ATOM 1836 C C . THR B 1 98 ? 16.438 -27.688 -12.219 1 80.56 98 THR B C 1
ATOM 1838 O O . THR B 1 98 ? 17.5 -28.297 -12.242 1 80.56 98 THR B O 1
ATOM 1841 N N . GLN B 1 99 ? 15.695 -27.562 -13.211 1 78.88 99 GLN B N 1
ATOM 1842 C CA . GLN B 1 99 ? 16.062 -28.141 -14.5 1 78.88 99 GLN B CA 1
ATOM 1843 C C . GLN B 1 99 ? 17.312 -27.484 -15.07 1 78.88 99 GLN B C 1
ATOM 1845 O O . GLN B 1 99 ? 18.219 -28.156 -15.562 1 78.88 99 GLN B O 1
ATOM 1850 N N . ILE B 1 100 ? 17.344 -26.219 -14.93 1 74.31 100 ILE B N 1
ATOM 1851 C CA . ILE B 1 100 ? 18.5 -25.484 -15.422 1 74.31 100 ILE B CA 1
ATOM 1852 C C . ILE B 1 100 ? 19.734 -25.859 -14.617 1 74.31 100 ILE B C 1
ATOM 1854 O O . ILE B 1 100 ? 20.812 -26.078 -15.188 1 74.31 100 ILE B O 1
ATOM 1858 N N . ALA B 1 101 ? 19.547 -25.938 -13.383 1 71.31 101 ALA B N 1
ATOM 1859 C CA . ALA B 1 101 ? 20.641 -26.359 -12.523 1 71.31 101 ALA B CA 1
ATOM 1860 C C . ALA B 1 101 ? 21.125 -27.766 -12.867 1 71.31 101 ALA B C 1
ATOM 1862 O O . ALA B 1 101 ? 22.328 -28.031 -12.859 1 71.31 101 ALA B O 1
ATOM 1863 N N . HIS B 1 102 ? 20.266 -28.609 -13.195 1 71.38 102 HIS B N 1
ATOM 1864 C CA . HIS B 1 102 ? 20.594 -29.969 -13.586 1 71.38 102 HIS B CA 1
ATOM 1865 C C . HIS B 1 102 ? 21.328 -30 -14.922 1 71.38 102 HIS B C 1
ATOM 1867 O O . HIS B 1 102 ? 22.281 -30.75 -15.086 1 71.38 102 HIS B O 1
ATOM 1873 N N . ILE B 1 103 ? 20.953 -29.141 -15.703 1 68.56 103 ILE B N 1
ATOM 1874 C CA . ILE B 1 103 ? 21.578 -29.078 -17.016 1 68.56 103 ILE B CA 1
ATOM 1875 C C . ILE B 1 103 ? 22.984 -28.484 -16.891 1 68.56 103 ILE B C 1
ATOM 1877 O O . ILE B 1 103 ? 23.922 -28.969 -17.531 1 68.56 103 ILE B O 1
ATOM 1881 N N . LEU B 1 104 ? 23 -27.5 -15.961 1 64.31 104 LEU B N 1
ATOM 1882 C CA . LEU B 1 104 ? 24.297 -26.844 -15.773 1 64.31 104 LEU B CA 1
ATOM 1883 C C . LEU B 1 104 ? 25.234 -27.75 -15 1 64.31 104 LEU B C 1
ATOM 1885 O O . LEU B 1 104 ? 26.453 -27.688 -15.188 1 64.31 104 LEU B O 1
ATOM 1889 N N . LYS B 1 105 ? 24.859 -28.391 -14.07 1 58.19 105 LYS B N 1
ATOM 1890 C CA . LYS B 1 105 ? 25.688 -29.297 -13.297 1 58.19 105 LYS B CA 1
ATOM 1891 C C . LYS B 1 105 ? 26 -30.578 -14.086 1 58.19 105 LYS B C 1
ATOM 1893 O O . LYS B 1 105 ? 26.828 -31.391 -13.664 1 58.19 105 LYS B O 1
ATOM 1898 N N . ALA B 1 106 ? 25.062 -30.781 -14.984 1 56.38 106 ALA B N 1
ATOM 1899 C CA . ALA B 1 106 ? 25.375 -31.969 -15.789 1 56.38 106 ALA B CA 1
ATOM 1900 C C . ALA B 1 106 ? 26.844 -31.953 -16.219 1 56.38 106 ALA B C 1
ATOM 1902 O O . ALA B 1 106 ? 27.359 -30.906 -16.641 1 56.38 106 ALA B O 1
ATOM 1903 N N . PRO B 1 107 ? 27.547 -32.719 -15.562 1 47.97 107 PRO B N 1
ATOM 1904 C CA . PRO B 1 107 ? 28.984 -32.844 -15.797 1 47.97 107 PRO B CA 1
ATOM 1905 C C . PRO B 1 107 ? 29.375 -32.531 -17.25 1 47.97 107 PRO B C 1
ATOM 1907 O O . PRO B 1 107 ? 28.797 -33.125 -18.172 1 47.97 107 PRO B O 1
ATOM 1910 N N . LEU B 1 108 ? 29.562 -31.328 -17.594 1 48.44 108 LEU B N 1
ATOM 1911 C CA . LEU B 1 108 ? 30.469 -31.25 -18.734 1 48.44 108 LEU B CA 1
ATOM 1912 C C . LEU B 1 108 ? 31.422 -32.438 -18.75 1 48.44 108 LEU B C 1
ATOM 1914 O O . LEU B 1 108 ? 32.406 -32.438 -19.469 1 48.44 108 LEU B O 1
ATOM 1918 N N . LEU B 1 109 ? 31.359 -33.219 -17.672 1 48.66 109 LEU B N 1
ATOM 1919 C CA . LEU B 1 109 ? 32.375 -34.219 -17.328 1 48.66 109 LEU B CA 1
ATOM 1920 C C . LEU B 1 109 ? 32.594 -35.188 -18.484 1 48.66 109 LEU B C 1
ATOM 1922 O O . LEU B 1 109 ? 33.75 -35.438 -18.859 1 48.66 109 LEU B O 1
ATOM 1926 N N . ASP B 1 110 ? 31.609 -36.281 -18.469 1 51 110 ASP B N 1
ATOM 1927 C CA . ASP B 1 110 ? 32 -37.625 -18.797 1 51 110 ASP B CA 1
ATOM 1928 C C . ASP B 1 110 ? 32.219 -37.812 -20.297 1 51 110 ASP B C 1
ATOM 1930 O O . ASP B 1 110 ? 32.25 -38.938 -20.812 1 51 110 ASP B O 1
ATOM 1934 N N . LYS B 1 111 ? 32 -36.812 -21.016 1 56.53 111 LYS B N 1
ATOM 1935 C CA . LYS B 1 111 ? 32.375 -37.094 -22.406 1 56.53 111 LYS B CA 1
ATOM 1936 C C . LYS B 1 111 ? 33.875 -37.031 -22.609 1 56.53 111 LYS B C 1
ATOM 1938 O O . LYS B 1 111 ? 34.531 -36.031 -22.266 1 56.53 111 LYS B O 1
ATOM 1943 N N . LYS B 1 112 ? 34.375 -38.125 -22.438 1 59.09 112 LYS B N 1
ATOM 1944 C CA . LYS B 1 112 ? 35.781 -38.312 -22.812 1 59.09 112 LYS B CA 1
ATOM 1945 C C . LYS B 1 112 ? 36.062 -37.719 -24.188 1 59.09 112 LYS B C 1
ATOM 1947 O O . LYS B 1 112 ? 35.188 -37.719 -25.062 1 59.09 112 LYS B O 1
ATOM 1952 N N . CYS B 1 113 ? 37 -37 -24.312 1 60.53 113 CYS B N 1
ATOM 1953 C CA . CYS B 1 113 ? 37.469 -36.656 -25.656 1 60.53 113 CYS B CA 1
ATOM 1954 C C . CYS B 1 113 ? 37.5 -37.906 -26.531 1 60.53 113 CYS B C 1
ATOM 1956 O O . CYS B 1 113 ? 38.125 -38.906 -26.141 1 60.53 113 CYS B O 1
ATOM 1958 N N . GLU B 1 114 ? 36.812 -38.094 -27.484 1 73.06 114 GLU B N 1
ATOM 1959 C CA . GLU B 1 114 ? 36.812 -39.281 -28.328 1 73.06 114 GLU B CA 1
ATOM 1960 C C . GLU B 1 114 ? 38.219 -39.594 -28.828 1 73.06 114 GLU B C 1
ATOM 1962 O O . GLU B 1 114 ? 38.531 -40.75 -29.109 1 73.06 114 GLU B O 1
ATOM 1967 N N . LYS B 1 115 ? 39.125 -38.531 -28.766 1 73.06 115 LYS B N 1
ATOM 1968 C CA . LYS B 1 115 ? 40.5 -38.688 -29.266 1 73.06 115 LYS B CA 1
ATOM 1969 C C . LYS B 1 115 ? 41.438 -39.125 -28.141 1 73.06 115 LYS B C 1
ATOM 1971 O O . LYS B 1 115 ? 42.25 -40.031 -28.344 1 73.06 115 LYS B O 1
ATOM 1976 N N . CYS B 1 116 ? 41.312 -38.469 -27 1 67.25 116 CYS B N 1
ATOM 1977 C CA . CYS B 1 116 ? 42.312 -38.781 -25.984 1 67.25 116 CYS B CA 1
ATOM 1978 C C . CYS B 1 116 ? 41.688 -39.5 -24.812 1 67.25 116 CYS B C 1
ATOM 1980 O O . CYS B 1 116 ? 42.406 -39.969 -23.922 1 67.25 116 CYS B O 1
ATOM 1982 N N . GLY B 1 117 ? 40.5 -39.688 -24.797 1 72.38 117 GLY B N 1
ATOM 1983 C CA . GLY B 1 117 ? 39.781 -40.469 -23.812 1 72.38 117 GLY B CA 1
ATOM 1984 C C . GLY B 1 117 ? 39.656 -39.75 -22.469 1 72.38 117 GLY B C 1
ATOM 1985 O O . GLY B 1 117 ? 39.156 -40.344 -21.5 1 72.38 117 GLY B O 1
ATOM 1986 N N . TYR B 1 118 ? 40.281 -38.625 -22.391 1 65.38 118 TYR B N 1
ATOM 1987 C CA . TYR B 1 118 ? 40.312 -37.969 -21.109 1 65.38 118 TYR B CA 1
ATOM 1988 C C . TYR B 1 118 ? 39.062 -37.125 -20.891 1 65.38 118 TYR B C 1
ATOM 1990 O O . TYR B 1 118 ? 38.406 -36.688 -21.859 1 65.38 118 TYR B O 1
ATOM 1998 N N . LYS B 1 119 ? 38.812 -36.938 -19.688 1 69 119 LYS B N 1
ATOM 1999 C CA . LYS B 1 119 ? 37.688 -36.156 -19.172 1 69 119 LYS B CA 1
ATOM 2000 C C . LYS B 1 119 ? 38.094 -34.719 -18.906 1 69 119 LYS B C 1
ATOM 2002 O O . LYS B 1 119 ? 39.281 -34.375 -18.906 1 69 119 LYS B O 1
ATOM 2007 N N . ASN B 1 120 ? 37.312 -33.625 -19.312 1 65.94 120 ASN B N 1
ATOM 2008 C CA . ASN B 1 120 ? 37.5 -32.219 -18.938 1 65.94 120 ASN B CA 1
ATOM 2009 C C . ASN B 1 120 ? 37.594 -31.328 -20.172 1 65.94 120 ASN B C 1
ATOM 2011 O O . ASN B 1 120 ? 37.938 -30.141 -20.062 1 65.94 120 ASN B O 1
ATOM 2015 N N . HIS B 1 121 ? 37.75 -32.031 -21.406 1 63.47 121 HIS B N 1
ATOM 2016 C CA . HIS B 1 121 ? 37.594 -31.234 -22.625 1 63.47 121 HIS B CA 1
ATOM 2017 C C . HIS B 1 121 ? 36.688 -31.938 -23.625 1 63.47 121 HIS B C 1
ATOM 2019 O O . HIS B 1 121 ? 36.438 -33.156 -23.531 1 63.47 121 HIS B O 1
ATOM 2025 N N . THR B 1 122 ? 36.094 -31.188 -24.516 1 68.5 122 THR B N 1
ATOM 2026 C CA . THR B 1 122 ? 35.281 -31.75 -25.562 1 68.5 122 THR B CA 1
ATOM 2027 C C . THR B 1 122 ? 36.125 -32.25 -26.734 1 68.5 122 THR B C 1
ATOM 2029 O O . THR B 1 122 ? 37.281 -31.844 -26.859 1 68.5 122 THR B O 1
ATOM 2032 N N . THR B 1 123 ? 35.688 -33.25 -27.594 1 70.75 123 THR B N 1
ATOM 2033 C CA . THR B 1 123 ? 36.375 -33.75 -28.781 1 70.75 123 THR B CA 1
ATOM 2034 C C . THR B 1 123 ? 36.781 -32.594 -29.672 1 70.75 123 THR B C 1
ATOM 2036 O O . THR B 1 123 ? 37.875 -32.594 -30.281 1 70.75 123 THR B O 1
ATOM 2039 N N . GLU B 1 124 ? 36 -31.484 -29.75 1 74.12 124 GLU B N 1
ATOM 2040 C CA . GLU B 1 124 ? 36.281 -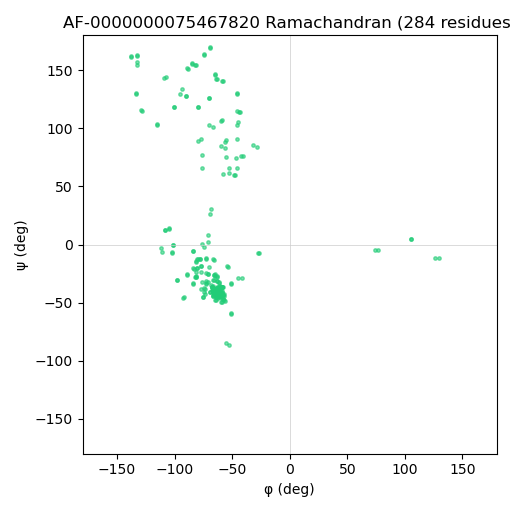30.328 -30.594 1 74.12 124 GLU B CA 1
ATOM 2041 C C . GLU B 1 124 ? 37.375 -29.453 -30 1 74.12 124 GLU B C 1
ATOM 2043 O O . GLU B 1 124 ? 38.062 -28.75 -30.734 1 74.12 124 GLU B O 1
ATOM 2048 N N . GLN B 1 125 ? 37.594 -29.609 -28.844 1 66.56 125 GLN B N 1
ATOM 2049 C CA . GLN B 1 125 ? 38.562 -28.797 -28.141 1 66.56 125 GLN B CA 1
ATOM 2050 C C . GLN B 1 125 ? 39.875 -29.562 -27.938 1 66.56 125 GLN B C 1
ATOM 2052 O O . GLN B 1 125 ? 40.812 -29.031 -27.328 1 66.56 125 GLN B O 1
ATOM 2057 N N . HIS B 1 126 ? 39.875 -30.875 -28.297 1 61.5 126 HIS B N 1
ATOM 2058 C CA . HIS B 1 126 ? 41.062 -31.688 -28.219 1 61.5 126 HIS B CA 1
ATOM 2059 C C . HIS B 1 126 ? 42.188 -31.125 -29.094 1 61.5 126 HIS B C 1
ATOM 2061 O O . HIS B 1 126 ? 42 -30.906 -30.281 1 61.5 126 HIS B O 1
ATOM 2067 N N . TRP B 1 127 ? 43.188 -30.547 -28.562 1 59.16 127 TRP B N 1
ATOM 2068 C CA . TRP B 1 127 ? 44.344 -30.109 -29.312 1 59.16 127 TRP B CA 1
ATOM 2069 C C . TRP B 1 127 ? 45.125 -31.297 -29.875 1 59.16 127 TRP B C 1
ATOM 2071 O O . TRP B 1 127 ? 45.344 -32.281 -29.172 1 59.16 127 TRP B O 1
ATOM 2081 N N . ASP B 1 128 ? 45.125 -31.781 -31.109 1 54.03 128 ASP B N 1
ATOM 2082 C CA . ASP B 1 128 ? 45.969 -32.781 -31.75 1 54.03 128 ASP B CA 1
ATOM 2083 C C . ASP B 1 128 ? 47.438 -32.625 -31.391 1 54.03 128 ASP B C 1
ATOM 2085 O O . ASP B 1 128 ? 48.031 -31.578 -31.672 1 54.03 128 ASP B O 1
ATOM 2089 N N . THR B 1 129 ? 47.844 -33 -30.25 1 45.38 129 THR B N 1
ATOM 2090 C CA . THR B 1 129 ? 49.281 -32.969 -29.984 1 45.38 129 THR B CA 1
ATOM 2091 C C . THR B 1 129 ? 50 -34.031 -30.812 1 45.38 129 THR B C 1
ATOM 2093 O O . THR B 1 129 ? 50.844 -34.781 -30.297 1 45.38 129 THR B O 1
ATOM 2096 N N . LYS B 1 130 ? 49.625 -34.562 -31.969 1 43.5 130 LYS B N 1
ATOM 2097 C CA . LYS B 1 130 ? 50.625 -35.312 -32.719 1 43.5 130 LYS B CA 1
ATOM 2098 C C . LYS B 1 130 ? 51.969 -34.625 -32.688 1 43.5 130 LYS B C 1
ATOM 2100 O O . LYS B 1 130 ? 52.969 -35.156 -33.188 1 43.5 130 LYS B O 1
ATOM 2105 N N . LEU B 1 131 ? 52.062 -33.312 -32.562 1 39.44 131 LEU B N 1
ATOM 2106 C CA . LEU B 1 131 ? 53.375 -32.844 -32.938 1 39.44 131 LEU B CA 1
ATOM 2107 C C . LEU B 1 131 ? 54.406 -33.281 -31.906 1 39.44 131 LEU B C 1
ATOM 2109 O O . LEU B 1 131 ? 55.625 -33.125 -32.094 1 39.44 131 LEU B O 1
ATOM 2113 N N . ALA B 1 132 ? 54 -33.625 -30.703 1 38.06 132 ALA B N 1
ATOM 2114 C CA . ALA B 1 132 ? 55.156 -33.656 -29.797 1 38.06 132 ALA B CA 1
ATOM 2115 C C . ALA B 1 132 ? 55.969 -34.906 -30.031 1 38.06 132 ALA B C 1
ATOM 2117 O O . ALA B 1 132 ? 57.156 -34.969 -29.625 1 38.06 132 ALA B O 1
ATOM 2118 N N . ASN B 1 133 ? 55.375 -36.062 -30.297 1 38.44 133 ASN B N 1
ATOM 2119 C CA . ASN B 1 133 ? 56.25 -37.219 -30.188 1 38.44 133 ASN B CA 1
ATOM 2120 C C . ASN B 1 133 ? 57.281 -37.281 -31.328 1 38.44 133 ASN B C 1
ATOM 2122 O O . ASN B 1 133 ? 57.875 -38.312 -31.578 1 38.44 133 ASN B O 1
ATOM 2126 N N . SER B 1 134 ? 57.312 -36.312 -32.219 1 34.88 134 SER B N 1
ATOM 2127 C CA . SER B 1 134 ? 58.281 -36.594 -33.25 1 34.88 134 SER B CA 1
ATOM 2128 C C . SER B 1 134 ? 59.688 -36.719 -32.688 1 34.88 134 SER B C 1
ATOM 2130 O O . SER B 1 134 ? 60.594 -37.281 -33.312 1 34.88 134 SER B O 1
ATOM 2132 N N . GLY B 1 135 ? 60.094 -35.875 -31.734 1 34.62 135 GLY B N 1
ATOM 2133 C CA . GLY B 1 135 ? 61.531 -35.625 -31.734 1 34.62 135 GLY B CA 1
ATOM 2134 C C . GLY B 1 135 ? 62.344 -36.75 -31.125 1 34.62 135 GLY B C 1
ATOM 2135 O O . GLY B 1 135 ? 63.562 -36.625 -30.969 1 34.62 135 GLY B O 1
ATOM 2136 N N . SER B 1 136 ? 61.875 -37.625 -30.266 1 36.66 136 SER B N 1
ATOM 2137 C CA . SER B 1 136 ? 62.969 -38.188 -29.5 1 36.66 136 SER B CA 1
ATOM 2138 C C . SER B 1 136 ? 63.75 -39.219 -30.328 1 36.66 136 SER B C 1
ATOM 2140 O O . SER B 1 136 ? 63.25 -40.312 -30.625 1 36.66 136 SER B O 1
ATOM 2142 N N . SER B 1 137 ? 64.438 -38.781 -31.406 1 36.41 137 SER B N 1
ATOM 2143 C CA . SER B 1 137 ? 65.5 -39.5 -32.156 1 36.41 137 SER B CA 1
ATOM 2144 C C . SER B 1 137 ? 66.5 -40.125 -31.203 1 36.41 137 SER B C 1
ATOM 2146 O O . SER B 1 137 ? 67.25 -39.406 -30.5 1 36.41 137 SER B O 1
ATOM 2148 N N . SER B 1 138 ? 66.188 -41.125 -30.359 1 35.56 138 SER B N 1
ATOM 2149 C CA . SER B 1 138 ? 67.188 -41.781 -29.547 1 35.56 138 SER B CA 1
ATOM 2150 C C . SER B 1 138 ? 68.312 -42.344 -30.422 1 35.56 138 SER B C 1
ATOM 2152 O O . SER B 1 138 ? 68.062 -43.125 -31.328 1 35.56 138 SER B O 1
ATOM 2154 N N . GLY B 1 139 ? 69.312 -41.5 -30.812 1 32.28 139 GLY B N 1
ATOM 2155 C CA . GLY B 1 139 ? 70.562 -41.781 -31.391 1 32.28 139 GLY B CA 1
ATOM 2156 C C . GLY B 1 139 ? 71.312 -42.906 -30.65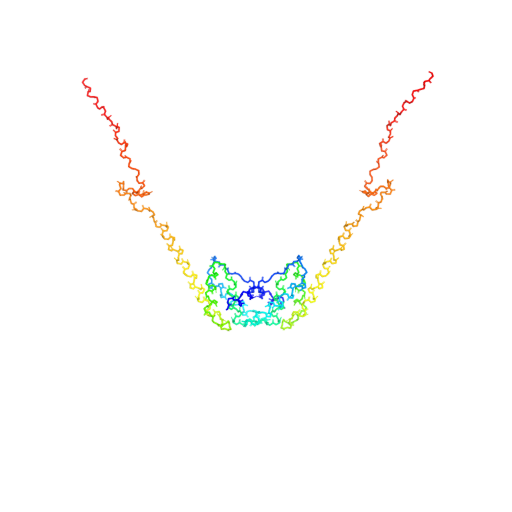6 1 32.28 139 GLY B C 1
ATOM 2157 O O . GLY B 1 139 ? 71.75 -42.75 -29.531 1 32.28 139 GLY B O 1
ATOM 2158 N N . ASN B 1 140 ? 70.75 -44.125 -30.578 1 32.09 140 ASN B N 1
ATOM 2159 C CA . ASN B 1 140 ? 71.562 -45.25 -30.047 1 32.09 140 ASN B CA 1
ATOM 2160 C C . ASN B 1 140 ? 72.875 -45.438 -30.812 1 32.09 140 ASN B C 1
ATOM 2162 O O . ASN B 1 140 ? 72.812 -45.75 -32 1 32.09 140 ASN B O 1
ATOM 2166 N N . GLY B 1 141 ? 73.875 -44.562 -30.594 1 30.66 141 GLY B N 1
ATOM 2167 C CA . GLY B 1 141 ? 75.25 -44.625 -31.016 1 30.66 141 GLY B CA 1
ATOM 2168 C C . GLY B 1 141 ? 75.875 -46 -30.781 1 30.66 141 GLY B C 1
ATOM 2169 O O . GLY B 1 141 ? 75.812 -46.531 -29.672 1 30.66 141 GLY B O 1
ATOM 2170 N N . ASN B 1 142 ? 75.812 -46.938 -31.797 1 30.8 142 ASN B N 1
ATOM 2171 C CA . ASN B 1 142 ? 76.562 -48.188 -31.938 1 30.8 142 ASN B CA 1
ATOM 2172 C C . ASN B 1 142 ? 78.062 -47.969 -31.656 1 30.8 142 ASN B C 1
ATOM 2174 O O . ASN B 1 142 ? 78.688 -47.156 -32.344 1 30.8 142 ASN B O 1
ATOM 2178 N N . ASN B 1 143 ? 78.438 -47.812 -30.438 1 28.08 143 ASN B N 1
ATOM 2179 C CA . ASN B 1 143 ? 79.875 -47.812 -30.047 1 28.08 143 ASN B CA 1
ATOM 2180 C C . ASN B 1 143 ? 80.625 -49.031 -30.547 1 28.08 143 ASN B C 1
ATOM 2182 O O . ASN B 1 143 ? 80.312 -50.156 -30.125 1 28.08 143 ASN B O 1
ATOM 2186 N N . THR B 1 144 ? 80.75 -49.125 -31.891 1 24.73 144 THR B N 1
ATOM 2187 C CA . THR B 1 144 ? 82.062 -49.719 -32.281 1 24.73 144 THR B CA 1
ATOM 2188 C C . THR B 1 144 ? 83.25 -48.844 -31.922 1 24.73 144 THR B C 1
ATOM 2190 O O . THR B 1 144 ? 83.125 -47.625 -32.062 1 24.73 144 THR B O 1
#

InterPro domains:
  IPR061502 Copia/RE1/RE2-like, N-terminal domain [PF14223] (7-97)

Radius of gyration: 38.23 Å; Cα contacts (8 Å, |Δi|>4): 242; chains: 2; bounding box: 99×124×56 Å

Foldseek 3Di:
DVVLVVLVCCLQVAADDLVDQVLVVLVVSVVSQVSNVVVPHDDDQLNSQVSSLVRYDPVCVVLSVVLVVVDPDSVPGGPVSNVVSSNVVSVVVVVVVVVVVCVVVVPCFCPQLPVPRHTDDHVVRDDPPPPPVPDPPPPPDPPD/DVVLVVLVCCLQVAADDLVDQVLVVLVVSVVSQVSNVVVPHDDDQLNSQVSSLVRYDPVCVVLSVVLVVVDPDSVPGGCVSNVVSSNVVSVVVVVVVVVVVCVVVVQLFCPQLPVPRHTDDHVVRDDPPVVPPPPPPVPPPPPD

Nearest PDB structures (foldseek):
  7nlg-assembly2_C-2  TM=8.378E-01  e=9.645E-02  Saccharomyces cerevisiae
  7nli-assembly1_B  TM=8.275E-01  e=1.721E-01  Saccharomyces cerevisiae
  8rb3-assembly1_A  TM=7.120E-01  e=1.098E+00  Mus musculus
  7nlg-assembly2_C-2  TM=8.375E-01  e=8.750E-02  Saccharomyces cerevisiae
  7nli-assembly1_B  TM=8.272E-01  e=1.559E-01  Saccharomyces cerevisiae

Solvent-accessible surface area (backbone atoms only — not comparable to full-atom values): 16824 Å² total; per-residue (Å²): 84,59,68,43,47,50,42,41,48,55,52,66,66,42,70,52,58,88,88,48,72,57,64,66,56,54,50,50,49,54,51,36,44,51,52,24,38,74,59,58,45,86,66,51,57,37,54,52,26,51,50,55,56,66,16,48,43,79,92,45,46,65,59,48,52,50,55,36,67,72,42,90,48,69,75,70,40,30,51,84,67,47,48,61,57,53,51,50,50,53,51,50,52,53,50,50,50,50,50,49,48,49,59,65,61,40,63,80,38,81,54,37,12,82,82,76,60,43,67,77,45,51,58,88,64,56,73,80,65,75,68,67,77,67,66,83,76,79,80,80,79,80,81,124,84,59,67,44,47,51,43,41,46,54,52,66,66,42,69,53,58,86,90,48,74,58,65,65,56,54,50,49,49,53,50,37,45,52,51,24,37,72,60,58,46,86,67,51,55,36,53,51,26,51,48,53,57,66,16,47,44,78,91,44,45,66,60,47,50,49,54,35,66,70,43,89,49,69,76,71,39,29,49,83,68,47,50,62,57,52,52,50,50,53,52,51,51,53,51,52,52,50,50,49,49,50,61,66,61,40,61,79,36,81,53,36,12,83,82,75,60,42,66,75,46,50,56,88,67,56,74,82,63,73,71,65,76,67,65,82,72,78,76,77,76,79,82,121

Organism: Phanerochaete carnosa (strain HHB-10118-sp) (NCBI:txid650164)

Secondary structure (DSSP, 8-state):
-HHHHHHHHHHHT----TTS-HHHHHHHHHHHHHHHHHTT----HHHHHHHHHHHS-GGGHHHHHHHHHH-S-GGG--HHHHHHHHHHHHHHHHHHHHHHHHHHHS-S-S---TTT--SSS-GGG----TTGGG----------/-HHHHHHHHHHHT----TTS-HHHHHHHHHHHHHHHHHTT----HHHHHHHHHHHS-GGGHHHHHHHHHH-S-GGG--HHHHHHHHHHHHHHHHHHHHHHHHHHHS-S-S---TTT--SSS-GGG----TTGGG----------

Sequence (288 aa):
MTSAFVTFQKLFNAQLSDSSALGPQLDALTEQSNQVNAAGIEVKPQLLALLMINALSKSYQTIAGTILTTQTDVTLLTAALIKPKIIEEEQRRVANRTQIAHILKAPLLDKKCEKCGYKNHTTEQHWDTKLANSGSSSGNGNNTMTSAFVTFQKLFNAQLSDSSALGPQLDALTEQSNQVNAAGIEVKPQLLALLMINALSKSYQTIAGTILTTQTDVTLLTAALIKPKIIEEEQRRVANRTQIAHILKAPLLDKKCEKCGYKNHTTEQHWDTKLANSGSSSGNGNNT

pLDDT: mean 80.94, std 20.93, range [24.73, 98.38]